Protein AF-A0A7S4V2F1-F1 (afdb_monomer)

Secondary structure (DSSP, 8-state):
-----------EEEEEE-TTSSSEEEEEEEE-----TT-PPPPTTS-HHHHHHHHTT-TTTT-PPPPPEE-TTT--EESSHHHHHHHHHTT-TTS-TTB-TTT-SBS--TTS---HHHHTTTEEEEEEEEEEEES--TTHHHHHHHHHHHHHS--SS-----EEESS-GGG-SEEEEEEEEEEEEGGGTT--HHHHHHHHHTT--TTEEEEEEEEE-TT--TTTT---EEEEEEEEHHHHS--S-----S----HHHHHHHHHHHHHHHHHHHHHHHHHHHHHTT-SS-SEEEEEEEEE--TTSPPEEEEEEEE-TTS-TTHHHHHHHHHHHHHTT-HHHHHHHHHHHHHHTTTTS--

Foldseek 3Di:
DDDDDDDDDDFDWDFDADPVNPDTPDTDTDDDDDDDVQAQDDDPPDDPVLVVCVVVVHPPSSVDQAPWDAQPPPRDIDSHPVVLVVCLLVCHPVNPSQADPVPRHGVDNPPPDPPVVNVVVQFVFKKKFKKWFAQDAACVQVVLLVQLLCQLAPGPDPDPWDKAKLAHCNLDRTDPTIIIITGHGPVCPPDDFVRSQVSSQVRGDPGMHGPTMGTDDPPDHNNVPRFKDKDKDKAQLVLLLADPPPPPVPDPDDPVVVQVNSQVSNVVLQVVLLVLQCVLLVVLVHNHGQWDDWHWDWDDDVPDRIIIIIMTIGGSPFDSCVVVLQVVLSSCSSNVNNVSSSVSRNVRSNVVVVVVVD

Organism: NCBI:txid311494

Nearest PDB structures (foldseek):
  4nz7-assembly1_A  TM=6.669E-01  e=3.013E-07  Homo sapiens
  4nz6-assembly2_B  TM=6.679E-01  e=6.279E-07  Homo sapiens
  4nz6-assembly1_A  TM=6.469E-01  e=5.934E-07  Homo sapiens
  4iqm-assembly1_A  TM=6.571E-01  e=1.169E-06  Homo sapiens
  1vs3-assembly1_B  TM=5.885E-01  e=1.943E-06  Thermus thermophilus HB8

pLDDT: mean 73.08, std 17.84, range [25.62, 98.25]

Sequence (358 aa):
RQAEKEVRFVQVAILHFAPDRRHISYLEEYLQSTSGGRYCWPSIDLPEDRLRAMFRMEPGAYDLPGAACRCDFCDAEFKSRNDLFRHLRAGGQDGRCGLDPSTGDLFLANRDFDPPSARRRQYRRHVALSVSYANCDGSGPAAALLGAVEAAFPSREPSRALATWAAPPGAAHRALLNVVGVRLPKAAEGCGEEEVAERINMHCDDSVRVLWCTSVNLDFNAISRCELQRYEALLPSRLVAGGPELHCEGGNLDDFELRRLRVRRVRRALAGFREFAGAVAREAGREYPPFRHARGTALTGPGAPAWCAVSLAIRPHLPVEAPRRLLAALLAWAVGAEAQARARLWPLVRSSVAGEEE

Mean predicted aligned error: 16.04 Å

Structure (mmCIF, N/CA/C/O backbone):
data_AF-A0A7S4V2F1-F1
#
_entry.id   AF-A0A7S4V2F1-F1
#
loop_
_atom_site.group_PDB
_atom_site.id
_atom_site.type_symbol
_atom_site.label_atom_id
_atom_site.label_alt_id
_atom_site.label_comp_id
_atom_site.label_asym_id
_atom_site.label_entity_id
_atom_site.label_seq_id
_atom_site.pdbx_PDB_ins_code
_atom_site.Cartn_x
_atom_site.Cartn_y
_atom_site.Cartn_z
_atom_site.occupancy
_atom_site.B_iso_or_equiv
_atom_site.auth_seq_id
_atom_site.auth_comp_id
_atom_site.auth_asym_id
_atom_site.auth_atom_id
_atom_site.pdbx_PDB_model_num
ATOM 1 N N . ARG A 1 1 ? 2.215 -0.250 -61.516 1.00 42.09 1 ARG A N 1
ATOM 2 C CA . ARG A 1 1 ? 1.693 0.975 -60.863 1.00 42.09 1 ARG A CA 1
ATOM 3 C C . ARG A 1 1 ? 1.686 0.705 -59.369 1.00 42.09 1 ARG A C 1
ATOM 5 O O . ARG A 1 1 ? 1.314 -0.402 -59.005 1.00 42.09 1 ARG A O 1
ATOM 12 N N . GLN A 1 2 ? 2.185 1.651 -58.576 1.00 48.12 2 GLN A N 1
ATOM 13 C CA . GLN A 1 2 ? 2.214 1.617 -57.111 1.00 48.12 2 GLN A CA 1
ATOM 14 C C . GLN A 1 2 ? 0.902 1.093 -56.522 1.00 48.12 2 GLN A C 1
ATOM 16 O O . GLN A 1 2 ? -0.165 1.542 -56.933 1.00 48.12 2 GLN A O 1
ATOM 21 N N . ALA A 1 3 ? 0.999 0.190 -55.550 1.00 25.62 3 ALA A N 1
ATOM 22 C CA . ALA A 1 3 ? -0.036 0.040 -54.542 1.00 25.62 3 ALA A CA 1
ATOM 23 C C . ALA A 1 3 ? 0.643 0.148 -53.174 1.00 25.62 3 ALA A C 1
ATOM 25 O O . ALA A 1 3 ? 1.402 -0.725 -52.757 1.00 25.62 3 ALA A O 1
ATOM 26 N N . GLU A 1 4 ? 0.416 1.313 -52.580 1.00 30.33 4 GLU A N 1
ATOM 27 C CA . GLU A 1 4 ? 0.661 1.735 -51.206 1.00 30.33 4 GLU A CA 1
ATOM 28 C C . GLU A 1 4 ? 0.579 0.575 -50.198 1.00 30.33 4 GLU A C 1
ATOM 30 O O . GLU A 1 4 ? -0.389 -0.186 -50.177 1.00 30.33 4 GLU A O 1
ATOM 35 N N . LYS A 1 5 ? 1.588 0.438 -49.329 1.00 25.72 5 LYS A N 1
ATOM 36 C CA 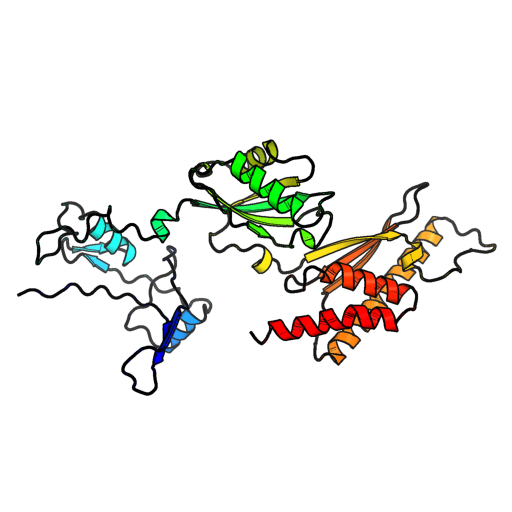. LYS A 1 5 ? 1.559 -0.560 -48.253 1.00 25.72 5 LYS A CA 1
ATOM 37 C C . LYS A 1 5 ? 0.811 0.014 -47.051 1.00 25.72 5 LYS A C 1
ATOM 39 O O . LYS A 1 5 ? 1.335 0.813 -46.279 1.00 25.72 5 LYS A O 1
ATOM 44 N N . GLU A 1 6 ? -0.436 -0.413 -46.915 1.00 30.16 6 GLU A N 1
ATOM 45 C CA . GLU A 1 6 ? -1.351 -0.046 -45.840 1.00 30.16 6 GLU A CA 1
ATOM 46 C C . GLU A 1 6 ? -0.921 -0.700 -44.507 1.00 30.16 6 GLU A C 1
ATOM 48 O O . GLU A 1 6 ? -0.981 -1.920 -44.328 1.00 30.16 6 GLU A O 1
ATOM 53 N N . VAL A 1 7 ? -0.469 0.111 -43.546 1.00 29.58 7 VAL A N 1
ATOM 54 C CA . VAL A 1 7 ? -0.210 -0.323 -42.165 1.00 29.58 7 VAL A CA 1
ATOM 55 C C . VAL A 1 7 ? -1.492 -0.140 -41.358 1.00 29.58 7 VAL A C 1
ATOM 57 O O . VAL A 1 7 ? -1.914 0.986 -41.108 1.00 29.58 7 VAL A O 1
ATOM 60 N N . ARG A 1 8 ? -2.115 -1.240 -40.921 1.00 35.19 8 ARG A N 1
ATOM 61 C CA . ARG A 1 8 ? -3.333 -1.184 -40.098 1.00 35.19 8 ARG A CA 1
ATOM 62 C C . ARG A 1 8 ? -2.991 -1.225 -38.613 1.00 35.19 8 ARG A C 1
ATOM 64 O O . ARG A 1 8 ? -2.674 -2.275 -38.056 1.00 35.19 8 ARG A O 1
ATOM 71 N N . PHE A 1 9 ? -3.059 -0.053 -37.995 1.00 35.72 9 PHE A N 1
ATOM 72 C CA . PHE A 1 9 ? -3.135 0.122 -36.552 1.00 35.72 9 PHE A CA 1
ATOM 73 C C . PHE A 1 9 ? -4.578 -0.133 -36.120 1.00 35.72 9 PHE A C 1
ATOM 75 O O . PHE A 1 9 ? -5.499 0.387 -36.744 1.00 35.72 9 PHE A O 1
ATOM 82 N N . VAL A 1 10 ? -4.791 -0.904 -35.056 1.00 39.12 10 VAL A N 1
ATOM 83 C CA . VAL A 1 10 ? -6.091 -0.907 -34.377 1.00 39.12 10 VAL A CA 1
ATOM 84 C C . VAL A 1 10 ? -5.882 -0.261 -33.026 1.00 39.12 10 VAL A C 1
ATOM 86 O O . VAL A 1 10 ? -5.431 -0.877 -32.063 1.00 39.12 10 VAL A O 1
ATOM 89 N N . GLN A 1 11 ? -6.155 1.033 -33.025 1.00 43.97 11 GLN A N 1
ATOM 90 C CA . GLN A 1 11 ? -6.337 1.835 -31.839 1.00 43.97 11 GLN A CA 1
ATOM 91 C C . GLN A 1 11 ? -7.819 1.732 -31.493 1.00 43.97 11 GLN A C 1
ATOM 93 O O . GLN A 1 11 ? -8.670 2.111 -32.296 1.00 43.97 11 GLN A O 1
ATOM 98 N N . VAL A 1 12 ? -8.138 1.151 -30.339 1.00 44.31 12 VAL A N 1
ATOM 99 C CA . VAL A 1 12 ? -9.523 1.152 -29.868 1.00 44.31 12 VAL A CA 1
ATOM 100 C C . VAL A 1 12 ? -9.736 2.465 -29.141 1.00 44.31 12 VAL A C 1
ATOM 102 O O . VAL A 1 12 ? -9.199 2.684 -28.053 1.00 44.31 12 VAL A O 1
ATOM 105 N N . ALA A 1 13 ? -10.482 3.346 -29.792 1.00 44.66 13 ALA A N 1
ATOM 106 C CA . ALA A 1 13 ? -10.902 4.614 -29.238 1.00 44.66 13 ALA A CA 1
ATOM 107 C C . ALA A 1 13 ? -12.410 4.773 -29.417 1.00 44.66 13 ALA A C 1
ATOM 109 O O . ALA A 1 13 ? -12.962 4.363 -30.442 1.00 44.66 13 ALA A O 1
ATOM 110 N N . ILE A 1 14 ? -13.074 5.373 -28.431 1.00 45.69 14 ILE A N 1
ATOM 111 C CA . ILE A 1 14 ? -14.447 5.841 -28.617 1.00 45.69 14 ILE A CA 1
ATOM 112 C C . ILE A 1 14 ? -14.355 7.216 -29.275 1.00 45.69 14 ILE A C 1
ATOM 114 O O . ILE A 1 14 ? -13.729 8.137 -28.751 1.00 45.69 14 ILE A O 1
ATOM 118 N N . LEU A 1 15 ? -14.951 7.329 -30.461 1.00 44.03 15 LEU A N 1
ATOM 119 C CA . LEU A 1 15 ? -14.991 8.563 -31.235 1.00 44.03 15 LEU A CA 1
ATOM 120 C C . LEU A 1 15 ? -16.353 9.223 -31.049 1.00 44.03 15 LEU A C 1
ATOM 122 O O . LEU A 1 15 ? -17.369 8.693 -31.503 1.00 44.03 15 LEU A O 1
ATOM 126 N N . HIS A 1 16 ? -16.370 10.400 -30.426 1.00 41.12 16 HIS A N 1
ATOM 127 C CA . HIS A 1 16 ? -17.553 11.254 -30.434 1.00 41.12 16 HIS A CA 1
ATOM 128 C C . HIS A 1 16 ? -17.443 12.227 -31.604 1.00 41.12 16 HIS A C 1
ATOM 130 O O . HIS A 1 16 ? -16.543 13.070 -31.666 1.00 41.12 16 HIS A O 1
ATOM 136 N N . PHE A 1 17 ? -18.368 12.094 -32.546 1.00 55.22 17 PHE A N 1
ATOM 137 C CA . PHE A 1 17 ? -18.486 13.005 -33.674 1.00 55.22 17 PHE A CA 1
ATOM 138 C C . PHE A 1 17 ? -19.350 14.203 -33.283 1.00 55.22 17 PHE A C 1
ATOM 140 O O . PHE A 1 17 ? -20.377 14.041 -32.620 1.00 55.22 17 PHE A O 1
ATOM 147 N N . ALA A 1 18 ? -18.960 15.397 -33.732 1.00 53.59 18 ALA A N 1
ATOM 148 C CA . ALA A 1 18 ? -19.804 16.579 -33.623 1.00 53.59 18 ALA A CA 1
ATOM 149 C C . ALA A 1 18 ? -21.146 16.359 -34.360 1.00 53.59 18 ALA A C 1
ATOM 151 O O . ALA A 1 18 ? -21.236 15.480 -35.225 1.00 53.59 18 ALA A O 1
ATOM 152 N N . PRO A 1 19 ? -22.206 17.139 -34.071 1.00 65.88 19 PRO A N 1
ATOM 153 C CA . PRO A 1 19 ? -23.526 16.936 -34.680 1.00 65.88 19 PRO A CA 1
ATOM 154 C C . PRO A 1 19 ? -23.524 16.981 -36.214 1.00 65.88 19 PRO A C 1
ATOM 156 O O . PRO A 1 19 ? -24.341 16.324 -36.856 1.00 65.88 19 PRO A O 1
ATOM 159 N N . ASP A 1 20 ? -22.579 17.719 -36.804 1.00 74.19 20 ASP A N 1
ATOM 160 C CA . ASP A 1 20 ? -22.387 17.806 -38.253 1.00 74.19 20 ASP A CA 1
ATOM 161 C C . ASP A 1 20 ? -21.680 16.576 -38.864 1.00 74.19 20 ASP A C 1
ATOM 163 O O . ASP A 1 20 ? -21.613 16.451 -40.086 1.00 74.19 20 ASP A O 1
ATOM 167 N N . ARG A 1 21 ? -21.174 15.664 -38.020 1.00 61.31 21 ARG A N 1
ATOM 168 C CA . ARG A 1 21 ? -20.422 14.435 -38.330 1.00 61.31 21 ARG A CA 1
ATOM 169 C C . ARG A 1 21 ? -19.153 14.633 -39.153 1.00 61.31 21 ARG A C 1
ATOM 171 O O . ARG A 1 21 ? -18.601 13.661 -39.665 1.00 61.31 21 ARG A O 1
ATOM 178 N N . ARG A 1 22 ? -18.683 15.871 -39.300 1.00 57.72 22 ARG A N 1
ATOM 179 C CA . ARG A 1 22 ? -17.526 16.191 -40.149 1.00 57.72 22 ARG A CA 1
ATOM 180 C C . ARG A 1 22 ? -16.231 16.301 -39.370 1.00 57.72 22 ARG A C 1
ATOM 182 O O . ARG A 1 22 ? -15.165 16.225 -39.971 1.00 57.72 22 ARG A O 1
ATOM 189 N N . HIS A 1 23 ? -16.314 16.450 -38.054 1.00 49.97 23 HIS A N 1
ATOM 190 C CA . HIS A 1 23 ? -15.145 16.513 -37.194 1.00 49.97 23 HIS A CA 1
ATOM 191 C C . HIS A 1 23 ? -15.362 15.744 -35.887 1.00 49.97 23 HIS A C 1
ATOM 193 O O . HIS A 1 23 ? -16.474 15.636 -35.365 1.00 49.97 23 HIS A O 1
ATOM 199 N N . ILE A 1 24 ? -14.271 15.166 -35.389 1.00 55.59 24 ILE A N 1
ATOM 200 C CA . ILE A 1 24 ? -14.225 14.430 -34.126 1.00 55.59 24 ILE A CA 1
ATOM 201 C C . ILE A 1 24 ? -14.081 15.473 -33.018 1.00 55.59 24 ILE A C 1
ATOM 203 O O . ILE A 1 24 ? -13.101 16.216 -33.001 1.00 55.59 24 ILE A O 1
ATOM 207 N N . SER A 1 25 ? -15.065 15.564 -32.124 1.00 50.94 25 SER A N 1
ATOM 208 C CA . SER A 1 25 ? -15.046 16.533 -31.022 1.00 50.94 25 SER A CA 1
ATOM 209 C C . SER A 1 25 ? -14.334 15.996 -29.782 1.00 50.94 25 SER A C 1
ATOM 211 O O . SER A 1 25 ? -13.915 16.784 -28.939 1.00 50.94 25 SER A O 1
ATOM 213 N N . TYR A 1 26 ? -14.212 14.669 -29.653 1.00 35.06 26 TYR A N 1
ATOM 214 C CA . TYR A 1 26 ? -13.558 14.020 -28.519 1.00 35.06 26 TYR A CA 1
ATOM 215 C C . TYR A 1 26 ? -13.036 12.616 -28.883 1.00 35.06 26 TYR A C 1
ATOM 217 O O . TYR A 1 26 ? -13.710 11.867 -29.598 1.00 35.06 26 TYR A O 1
ATOM 225 N N . LEU A 1 27 ? -11.832 12.291 -28.393 1.00 40.94 27 LEU A N 1
ATOM 226 C CA . LEU A 1 27 ? -11.110 11.028 -28.584 1.00 40.94 27 LEU A CA 1
ATOM 227 C C . LEU A 1 27 ? -10.665 10.507 -27.211 1.00 40.94 27 LEU A C 1
ATOM 229 O O . LEU A 1 27 ? -9.853 11.156 -26.553 1.00 40.94 27 LEU A O 1
ATOM 233 N N . GLU A 1 28 ? -11.151 9.332 -26.814 1.00 36.56 28 GLU A N 1
ATOM 234 C CA . GLU A 1 28 ? -10.693 8.638 -25.604 1.00 36.56 28 GLU A CA 1
ATOM 235 C C . GLU A 1 28 ? -10.054 7.295 -25.976 1.00 36.56 28 GLU A C 1
ATOM 237 O O . GLU A 1 28 ? -10.679 6.450 -26.624 1.00 36.56 28 GLU A O 1
ATOM 242 N N . GLU A 1 29 ? -8.776 7.125 -25.626 1.00 44.38 29 GLU A N 1
ATOM 243 C CA . GLU A 1 29 ? -7.935 5.990 -26.021 1.00 44.38 29 GLU A CA 1
ATOM 244 C C . GLU A 1 29 ? -7.900 4.931 -24.909 1.00 44.38 29 GLU A C 1
ATOM 246 O O . GLU A 1 29 ? -7.332 5.169 -23.845 1.00 44.38 29 GLU A O 1
ATOM 251 N N . TYR A 1 30 ? -8.466 3.742 -25.149 1.00 40.50 30 TYR A N 1
ATOM 252 C CA . TYR A 1 30 ? -8.629 2.740 -24.084 1.00 40.50 30 TYR A CA 1
ATOM 253 C C . TYR A 1 30 ? -7.518 1.692 -24.022 1.00 40.50 30 TYR A C 1
ATOM 255 O O . TYR A 1 30 ? -7.235 1.165 -22.947 1.00 40.50 30 TYR A O 1
ATOM 263 N N . LEU A 1 31 ? -6.865 1.361 -25.141 1.00 40.47 31 LEU A N 1
ATOM 264 C CA . LEU A 1 31 ? -5.833 0.324 -25.133 1.00 40.47 31 LEU A CA 1
ATOM 265 C C . LEU A 1 31 ? -4.757 0.526 -26.195 1.00 40.47 31 LEU A C 1
ATOM 267 O O . LEU A 1 31 ? -5.002 0.465 -27.398 1.00 40.47 31 LEU A O 1
ATOM 271 N N . GLN A 1 32 ? -3.522 0.627 -25.712 1.00 43.56 32 GLN A N 1
ATOM 272 C CA . GLN A 1 32 ? -2.309 0.472 -26.499 1.00 43.56 32 GLN A CA 1
ATOM 273 C C . GLN A 1 32 ? -1.521 -0.704 -25.907 1.00 43.56 32 GLN A C 1
ATOM 275 O O . GLN A 1 32 ? -0.580 -0.523 -25.137 1.00 43.56 32 GLN A O 1
ATOM 280 N N . SER A 1 33 ? -1.937 -1.943 -26.193 1.00 38.03 33 SER A N 1
ATOM 281 C CA . SER A 1 33 ? -1.165 -3.095 -25.715 1.00 38.03 33 SER A CA 1
ATOM 282 C C . SER A 1 33 ? 0.100 -3.261 -26.552 1.00 38.03 33 SER A C 1
ATOM 284 O O . SER A 1 33 ? 0.065 -3.591 -27.739 1.00 38.03 33 SER A O 1
ATOM 286 N N . THR A 1 34 ? 1.250 -3.049 -25.917 1.00 39.03 34 THR A N 1
ATOM 287 C CA . THR A 1 34 ? 2.517 -3.587 -26.400 1.00 39.03 34 THR A CA 1
ATOM 288 C C . THR A 1 34 ? 2.484 -5.100 -26.248 1.00 39.03 34 THR A C 1
ATOM 290 O O . THR A 1 34 ? 2.476 -5.612 -25.131 1.00 39.03 34 THR A O 1
ATOM 293 N N . SER A 1 35 ? 2.508 -5.802 -27.374 1.00 39.78 35 SER A N 1
ATOM 294 C CA . SER A 1 35 ? 2.637 -7.254 -27.467 1.00 39.78 35 SER A CA 1
ATOM 295 C C . SER A 1 35 ? 3.651 -7.839 -26.467 1.00 39.78 35 SER A C 1
ATOM 297 O O . SER A 1 35 ? 4.862 -7.805 -26.702 1.00 39.78 35 SER A O 1
ATOM 299 N N . GLY A 1 36 ? 3.170 -8.416 -25.366 1.00 40.12 36 GLY A N 1
ATOM 300 C CA . GLY A 1 36 ? 3.888 -9.487 -24.675 1.00 40.12 36 GLY A CA 1
ATOM 301 C C . GLY A 1 36 ? 3.792 -10.770 -25.505 1.00 40.12 36 GLY A C 1
ATOM 302 O O . GLY A 1 36 ? 2.802 -10.971 -26.204 1.00 40.12 36 GLY A O 1
ATOM 303 N N . GLY A 1 37 ? 4.794 -11.651 -25.439 1.00 40.78 37 GLY A N 1
ATOM 304 C CA . GLY A 1 37 ? 4.901 -12.843 -26.302 1.00 40.78 37 GLY A CA 1
ATOM 305 C C . GLY A 1 37 ? 3.761 -13.872 -26.206 1.00 40.78 37 GLY A C 1
ATOM 306 O O . GLY A 1 37 ? 3.784 -14.845 -26.948 1.00 40.78 37 GLY A O 1
ATOM 307 N N . ARG A 1 38 ? 2.780 -13.671 -25.314 1.00 42.25 38 ARG A N 1
ATOM 308 C CA . ARG A 1 38 ? 1.571 -14.503 -25.170 1.00 42.25 38 ARG A CA 1
ATOM 309 C C . ARG A 1 38 ? 0.308 -13.881 -25.773 1.00 42.25 38 ARG A C 1
ATOM 311 O O . ARG A 1 38 ? -0.710 -14.552 -25.848 1.00 42.25 38 ARG A O 1
ATOM 318 N N . TYR A 1 39 ? 0.355 -12.617 -26.188 1.00 50.72 39 TYR A N 1
ATOM 319 C CA . TYR A 1 39 ? -0.796 -11.941 -26.778 1.00 50.72 39 TYR A CA 1
ATOM 320 C C . TYR A 1 39 ? -0.755 -12.135 -28.292 1.00 50.72 39 TYR A C 1
ATOM 322 O O . TYR A 1 39 ? -0.124 -11.365 -29.021 1.00 50.72 39 TYR A O 1
ATOM 330 N N . CYS A 1 40 ? -1.390 -13.209 -28.758 1.00 51.62 40 CYS A N 1
ATOM 331 C CA . CYS A 1 40 ? -1.671 -13.398 -30.173 1.00 51.62 40 CYS A CA 1
ATOM 332 C C . CYS A 1 40 ? -2.794 -12.432 -30.560 1.00 51.62 40 CYS A C 1
ATOM 334 O O . CYS A 1 40 ? -3.866 -12.438 -29.955 1.00 51.62 40 CYS A O 1
ATOM 336 N N . TRP A 1 41 ? -2.529 -11.559 -31.532 1.00 53.78 41 TRP A N 1
ATOM 337 C CA . TRP A 1 41 ? -3.552 -10.658 -32.051 1.00 53.78 41 TRP A CA 1
ATOM 338 C C . TRP A 1 41 ? -4.703 -11.472 -32.656 1.00 53.78 41 TRP A C 1
ATOM 340 O O . TRP A 1 41 ? -4.430 -12.460 -33.346 1.00 53.78 41 TRP A O 1
ATOM 350 N N . PRO A 1 42 ? -5.965 -11.075 -32.423 1.00 55.19 42 PRO A N 1
ATOM 351 C CA . PRO A 1 42 ? -7.100 -11.740 -33.042 1.00 55.19 42 PRO A CA 1
ATOM 352 C C . PRO A 1 42 ? -7.019 -11.610 -34.564 1.00 55.19 42 PRO A C 1
ATOM 354 O O . PRO A 1 42 ? -6.598 -10.572 -35.082 1.00 55.19 42 PRO A O 1
ATOM 357 N N . SER A 1 43 ? -7.421 -12.659 -35.285 1.00 54.53 43 SER A N 1
ATOM 358 C CA . SER A 1 43 ? -7.635 -12.543 -36.731 1.00 54.53 43 SER A CA 1
ATOM 359 C C . SER A 1 43 ? -8.717 -11.496 -37.010 1.00 54.53 43 SER A C 1
ATOM 361 O O . SER A 1 43 ? -9.614 -11.300 -36.192 1.00 54.53 43 SER A O 1
ATOM 363 N N . ILE A 1 44 ? -8.665 -10.854 -38.178 1.00 50.75 44 ILE A N 1
ATOM 364 C CA . ILE A 1 44 ? -9.760 -9.989 -38.643 1.00 50.75 44 ILE A CA 1
ATOM 365 C C . ILE A 1 44 ? -11.068 -10.775 -38.817 1.00 50.75 44 ILE A C 1
ATOM 367 O O . ILE A 1 44 ? -12.147 -10.216 -38.667 1.00 50.75 44 ILE A O 1
ATOM 371 N N . ASP A 1 45 ? -10.954 -12.084 -39.041 1.00 56.59 45 ASP A N 1
ATOM 372 C CA . ASP A 1 45 ? -12.080 -13.008 -39.177 1.00 56.59 45 ASP A CA 1
ATOM 373 C C . ASP A 1 45 ? -12.545 -13.576 -37.828 1.00 56.59 45 ASP A C 1
ATOM 375 O O . ASP A 1 45 ? -13.322 -14.532 -37.782 1.00 56.59 45 ASP A O 1
ATOM 379 N N . LEU A 1 46 ? -12.029 -13.053 -36.708 1.00 64.38 46 LEU A N 1
ATOM 380 C CA . LEU A 1 46 ? -12.428 -13.532 -35.394 1.00 64.38 46 LEU A CA 1
ATOM 381 C C . LEU A 1 46 ? -13.885 -13.109 -35.114 1.00 64.38 46 LEU A C 1
ATOM 383 O O . LEU A 1 46 ? -14.196 -11.922 -35.227 1.00 64.38 46 LEU A O 1
ATOM 387 N N . PRO A 1 47 ? -14.775 -14.039 -34.714 1.00 74.31 47 PRO A N 1
ATOM 388 C CA . PRO A 1 47 ? -16.159 -13.707 -34.386 1.00 74.31 47 PRO A CA 1
ATOM 389 C C . PRO A 1 47 ? -16.267 -12.598 -33.328 1.00 74.31 47 PRO A C 1
ATOM 391 O O . PRO A 1 47 ? -15.474 -12.559 -32.381 1.00 74.31 47 PRO A O 1
ATOM 394 N N . GLU A 1 48 ? -17.273 -11.727 -33.454 1.00 63.53 48 GLU A N 1
ATOM 395 C CA . GLU A 1 48 ? -17.471 -10.563 -32.574 1.00 63.53 48 GLU A CA 1
ATOM 396 C C . GLU A 1 48 ? -17.530 -10.952 -31.088 1.00 63.53 48 GLU A C 1
ATOM 398 O O . GLU A 1 48 ? -16.918 -10.304 -30.241 1.00 63.53 48 GLU A O 1
ATOM 403 N N . ASP A 1 49 ? -18.193 -12.060 -30.767 1.00 69.81 49 ASP A N 1
ATOM 404 C CA . ASP A 1 49 ? -18.332 -12.587 -29.406 1.00 69.81 49 ASP A CA 1
ATOM 405 C C . ASP A 1 49 ? -16.966 -12.902 -28.779 1.00 69.81 49 ASP A C 1
ATOM 407 O O . ASP A 1 49 ? -16.728 -12.668 -27.593 1.00 69.81 49 ASP A O 1
ATOM 411 N N . ARG A 1 50 ? -16.029 -13.395 -29.598 1.00 67.25 50 ARG A N 1
ATOM 412 C CA . ARG A 1 50 ? -14.661 -13.715 -29.177 1.00 67.25 50 ARG A CA 1
ATOM 413 C C . ARG A 1 50 ? -13.805 -12.462 -29.048 1.00 67.25 50 ARG A C 1
ATOM 415 O O . ARG A 1 50 ? -13.039 -12.366 -28.094 1.00 67.25 50 ARG A O 1
ATOM 422 N N . LEU A 1 51 ? -13.976 -11.482 -29.935 1.00 61.50 51 LEU A N 1
ATOM 423 C CA . LEU A 1 51 ? -13.367 -10.157 -29.779 1.00 61.50 51 LEU A CA 1
ATOM 424 C C . LEU A 1 51 ? -13.830 -9.491 -28.475 1.00 61.50 51 LEU A C 1
ATOM 426 O O . LEU A 1 51 ? -13.006 -8.973 -27.726 1.00 61.50 51 LEU A O 1
ATOM 430 N N . ARG A 1 52 ? -15.127 -9.574 -28.149 1.00 57.88 52 ARG A N 1
ATOM 431 C CA . ARG A 1 52 ? -15.693 -9.081 -26.882 1.00 57.88 52 ARG A CA 1
ATOM 432 C C . ARG A 1 52 ? -15.096 -9.793 -25.668 1.00 57.88 52 ARG A C 1
ATOM 434 O O . ARG A 1 52 ? -14.741 -9.118 -24.704 1.00 57.88 52 ARG A O 1
ATOM 441 N N . ALA A 1 53 ? -14.927 -11.114 -25.725 1.00 65.06 53 ALA A N 1
ATOM 442 C CA . ALA A 1 53 ? -14.260 -11.881 -24.671 1.00 65.06 53 ALA A CA 1
ATOM 443 C C . ALA A 1 53 ? -12.792 -11.448 -24.471 1.00 65.06 53 ALA A C 1
ATOM 445 O O . ALA A 1 53 ? -12.336 -11.304 -23.337 1.00 65.06 53 ALA A O 1
ATOM 446 N N . MET A 1 54 ? -12.066 -11.159 -25.561 1.00 63.16 54 MET A N 1
ATOM 447 C CA . MET A 1 54 ? -10.705 -10.607 -25.499 1.00 63.16 54 MET A CA 1
ATOM 448 C C . MET A 1 54 ? -10.693 -9.193 -24.907 1.00 63.16 54 MET A C 1
ATOM 450 O O . MET A 1 54 ? -9.869 -8.908 -24.047 1.00 63.16 54 MET A O 1
ATOM 454 N N . PHE A 1 55 ? -11.628 -8.315 -25.281 1.00 56.44 55 PHE A N 1
ATOM 455 C CA . PHE A 1 55 ? -11.731 -6.975 -24.686 1.00 56.44 55 PHE A CA 1
ATOM 456 C C . PHE A 1 55 ? -12.040 -7.002 -23.186 1.00 56.44 55 PHE A C 1
ATOM 458 O O . PHE A 1 55 ? -11.603 -6.121 -22.451 1.00 56.44 55 PHE A O 1
ATOM 465 N N . ARG A 1 56 ? -12.755 -8.028 -22.723 1.00 58.19 56 ARG A N 1
ATOM 466 C CA . ARG A 1 56 ? -13.083 -8.248 -21.308 1.00 58.19 56 ARG A CA 1
ATOM 467 C C . ARG A 1 56 ? -12.011 -9.018 -20.537 1.00 58.19 56 ARG A C 1
ATOM 469 O O . ARG A 1 56 ? -12.204 -9.279 -19.353 1.00 58.19 56 ARG A O 1
ATOM 476 N N . MET A 1 57 ? -10.893 -9.369 -21.180 1.00 56.34 57 MET A N 1
ATOM 477 C CA . MET A 1 57 ? -9.812 -10.164 -20.588 1.00 56.34 57 MET A CA 1
ATOM 478 C C . MET A 1 57 ? -10.310 -11.501 -20.006 1.00 56.34 57 MET A C 1
ATOM 480 O O . MET A 1 57 ? -9.813 -11.967 -18.979 1.00 56.34 57 MET A O 1
ATOM 484 N N . GLU A 1 58 ? -11.309 -12.119 -20.642 1.00 64.56 58 GLU A N 1
ATOM 485 C CA . GLU A 1 58 ? -11.901 -13.365 -20.154 1.00 64.56 58 GLU A CA 1
ATOM 486 C C . GLU A 1 58 ? -10.879 -14.527 -20.219 1.00 64.56 58 GLU A C 1
ATOM 488 O O . GLU A 1 58 ? -10.081 -14.609 -21.164 1.00 64.56 58 GLU A O 1
ATOM 493 N N . PRO A 1 59 ? -10.865 -15.448 -19.234 1.00 60.59 59 PRO A N 1
ATOM 494 C CA . PRO A 1 59 ? -9.947 -16.588 -19.232 1.00 60.59 59 PRO A CA 1
ATOM 495 C C . PRO A 1 59 ? -10.051 -17.423 -20.518 1.00 60.59 59 PRO A C 1
ATOM 497 O O . PRO A 1 59 ? -11.140 -17.816 -20.928 1.00 60.59 59 PRO A O 1
ATOM 500 N N . GLY A 1 60 ? -8.913 -17.700 -21.160 1.00 63.50 60 GLY A N 1
ATOM 501 C CA . GLY A 1 60 ? -8.840 -18.478 -22.405 1.00 63.50 60 GLY A CA 1
ATOM 502 C C . GLY A 1 60 ? -9.180 -17.706 -23.687 1.00 63.50 60 GLY A C 1
ATOM 503 O O . GLY A 1 60 ? -9.137 -18.274 -24.779 1.00 63.50 60 GLY A O 1
ATOM 504 N N . ALA A 1 61 ? -9.471 -16.402 -23.601 1.00 63.97 61 ALA A N 1
ATOM 505 C CA . ALA A 1 61 ? -9.725 -15.565 -24.778 1.00 63.97 61 ALA A CA 1
ATOM 506 C C . ALA A 1 61 ? -8.483 -15.378 -25.678 1.00 63.97 61 ALA A C 1
ATOM 508 O O . ALA A 1 61 ? -8.619 -15.047 -26.853 1.00 63.97 61 ALA A O 1
ATOM 509 N N . TYR A 1 62 ? -7.281 -15.629 -25.148 1.00 61.75 62 TYR A N 1
ATOM 510 C CA . TYR A 1 62 ? -6.000 -15.471 -25.850 1.00 61.75 62 TYR A CA 1
ATOM 511 C C . TYR A 1 62 ? -5.323 -16.797 -26.232 1.00 61.75 62 TYR A C 1
ATOM 513 O O . TYR A 1 62 ? -4.221 -16.771 -26.779 1.00 61.75 62 TYR A O 1
ATOM 521 N N . ASP A 1 63 ? -5.970 -17.945 -26.004 1.00 64.81 63 ASP A N 1
ATOM 522 C CA . ASP A 1 63 ? -5.416 -19.286 -26.271 1.00 64.81 63 ASP A CA 1
ATOM 523 C C . ASP A 1 63 ? -5.490 -19.676 -27.763 1.00 64.81 63 ASP A C 1
ATOM 525 O O . ASP A 1 63 ? -5.707 -20.834 -28.124 1.00 64.81 63 ASP A O 1
ATOM 529 N N . LEU A 1 64 ? -5.331 -18.702 -28.662 1.00 58.97 64 LEU A N 1
ATOM 530 C CA . LEU A 1 64 ? -5.279 -18.946 -30.099 1.00 58.97 64 LEU A CA 1
ATOM 531 C C . LEU A 1 64 ? -3.824 -19.202 -30.518 1.00 58.97 64 LEU A C 1
ATOM 533 O O . LEU A 1 64 ? -2.953 -18.379 -30.212 1.00 58.97 64 LEU A O 1
ATOM 537 N N . PRO A 1 65 ? -3.530 -20.297 -31.245 1.00 55.72 65 PRO A N 1
ATOM 538 C CA . PRO A 1 65 ? -2.236 -20.441 -31.893 1.00 55.72 65 PRO A CA 1
ATOM 539 C C . PRO A 1 65 ? -2.069 -19.273 -32.868 1.00 55.72 65 PRO A C 1
ATOM 541 O O . PRO A 1 65 ? -2.930 -19.038 -33.716 1.00 55.72 65 PRO A O 1
ATOM 544 N N . GLY A 1 66 ? -0.984 -18.505 -32.721 1.00 55.41 66 GLY A N 1
ATOM 545 C CA . GLY A 1 66 ? -0.662 -17.442 -33.668 1.00 55.41 66 GLY A CA 1
ATOM 546 C C . GLY A 1 66 ? -0.654 -18.023 -35.080 1.00 55.41 66 GLY A C 1
ATOM 547 O O . GLY A 1 66 ? 0.031 -19.014 -35.328 1.00 55.41 66 GLY A O 1
ATOM 548 N N . ALA A 1 67 ? -1.453 -17.455 -35.985 1.00 57.72 67 ALA A N 1
ATOM 549 C CA . ALA A 1 67 ? -1.494 -17.932 -37.360 1.00 57.72 67 ALA A CA 1
ATOM 550 C C . ALA A 1 67 ? -0.081 -17.842 -37.956 1.00 57.72 67 ALA A C 1
ATOM 552 O O . ALA A 1 67 ? 0.569 -16.794 -37.862 1.00 57.72 67 ALA A O 1
ATOM 553 N N . ALA A 1 68 ? 0.409 -18.946 -38.525 1.00 62.00 68 ALA A N 1
ATOM 554 C CA . ALA A 1 68 ? 1.689 -18.954 -39.215 1.00 62.00 68 ALA A CA 1
ATOM 555 C C . ALA A 1 68 ? 1.648 -17.914 -40.343 1.00 62.00 68 ALA A C 1
ATOM 557 O O . ALA A 1 68 ? 0.691 -17.854 -41.114 1.00 62.00 68 ALA A O 1
ATOM 558 N N . CYS A 1 69 ? 2.660 -17.054 -40.396 1.00 71.56 69 CYS A N 1
ATOM 559 C CA . CYS A 1 69 ? 2.758 -15.974 -41.372 1.00 71.56 69 CYS A CA 1
ATOM 560 C C . CYS A 1 69 ? 3.931 -16.262 -42.309 1.00 71.56 69 CYS A C 1
ATOM 562 O O . CYS A 1 69 ? 4.983 -16.689 -41.838 1.00 71.56 69 CYS A O 1
ATOM 564 N N . ARG A 1 70 ? 3.795 -15.983 -43.605 1.00 80.88 70 ARG A N 1
ATOM 565 C CA . ARG A 1 70 ? 4.901 -16.068 -44.569 1.00 80.88 70 ARG A CA 1
ATOM 566 C C . ARG A 1 70 ? 5.409 -14.683 -44.946 1.00 80.88 70 ARG A C 1
ATOM 568 O O . ARG A 1 70 ? 4.656 -13.714 -44.917 1.00 80.88 70 ARG A O 1
ATOM 575 N N . CYS A 1 71 ? 6.699 -14.578 -45.245 1.00 78.38 71 CYS A N 1
ATOM 576 C CA . CYS A 1 71 ? 7.270 -13.376 -45.841 1.00 78.38 71 CYS A CA 1
ATOM 577 C C . CYS A 1 71 ? 7.086 -13.418 -47.355 1.00 78.38 71 CYS A C 1
ATOM 579 O O . CYS A 1 71 ? 7.691 -14.256 -48.009 1.00 78.38 71 CYS A O 1
ATOM 581 N N . ASP A 1 72 ? 6.356 -12.467 -47.928 1.00 75.69 72 ASP A N 1
ATOM 582 C CA . ASP A 1 72 ? 6.112 -12.428 -49.380 1.00 75.69 72 ASP A CA 1
ATOM 583 C C . ASP A 1 72 ? 7.389 -12.216 -50.223 1.00 75.69 72 ASP A C 1
ATOM 585 O O . ASP A 1 72 ? 7.364 -12.382 -51.439 1.00 75.69 72 ASP A O 1
ATOM 589 N N . PHE A 1 73 ? 8.514 -11.838 -49.598 1.00 75.88 73 PHE A N 1
ATOM 590 C CA . PHE A 1 73 ? 9.779 -11.567 -50.294 1.00 75.88 73 PHE A CA 1
ATOM 591 C C . PHE A 1 73 ? 10.738 -12.759 -50.348 1.00 75.88 73 PHE A C 1
ATOM 593 O O . PHE A 1 73 ? 11.454 -12.915 -51.333 1.00 75.88 73 PHE A O 1
ATOM 600 N N . CYS A 1 74 ? 10.802 -13.568 -49.288 1.00 82.75 74 CYS A N 1
ATOM 601 C CA . CYS A 1 74 ? 11.715 -14.717 -49.207 1.00 82.75 74 CYS A CA 1
ATOM 602 C C . CYS A 1 74 ? 11.004 -16.043 -48.915 1.00 82.75 74 CYS A C 1
ATOM 604 O O . CYS A 1 74 ? 11.669 -17.057 -48.726 1.00 82.75 74 CYS A O 1
ATOM 606 N N . ASP A 1 75 ? 9.673 -16.020 -48.832 1.00 85.12 75 ASP A N 1
ATOM 607 C CA . ASP A 1 75 ? 8.781 -17.147 -48.534 1.00 85.12 75 ASP A CA 1
ATOM 608 C C . ASP A 1 75 ? 9.074 -17.877 -47.207 1.00 85.12 75 ASP A C 1
ATOM 610 O O . ASP A 1 75 ? 8.562 -18.963 -46.939 1.00 85.12 75 ASP A O 1
ATOM 614 N N . ALA A 1 76 ? 9.878 -17.268 -46.327 1.00 83.25 76 ALA A N 1
ATOM 615 C CA . ALA A 1 76 ? 10.155 -17.805 -45.001 1.00 83.25 76 ALA A CA 1
ATOM 616 C C . ALA A 1 76 ? 8.885 -17.824 -44.136 1.00 83.25 76 ALA A C 1
ATOM 618 O O . ALA A 1 76 ? 8.119 -16.856 -44.114 1.00 83.25 76 ALA A O 1
ATOM 619 N N . GLU A 1 77 ? 8.691 -18.908 -43.386 1.00 84.00 77 GLU A N 1
ATOM 620 C CA . GLU A 1 77 ? 7.584 -19.070 -42.442 1.00 84.00 77 GLU A CA 1
ATOM 621 C C . GLU A 1 77 ? 7.942 -18.582 -41.036 1.00 84.00 77 GLU A C 1
ATOM 623 O O . GLU A 1 77 ? 9.022 -18.841 -40.502 1.00 84.00 77 GLU A O 1
ATOM 628 N N . PHE A 1 78 ? 6.986 -17.912 -40.399 1.00 75.94 78 PHE A N 1
ATOM 629 C CA . PHE A 1 78 ? 7.107 -17.331 -39.072 1.00 75.94 78 PHE A CA 1
ATOM 630 C C . PHE A 1 78 ? 5.960 -17.799 -38.188 1.00 75.94 78 PHE A C 1
ATOM 632 O O . PHE A 1 78 ? 4.792 -17.763 -38.569 1.00 75.94 78 PHE A O 1
ATOM 639 N N . LYS A 1 79 ? 6.300 -18.177 -36.954 1.00 64.75 79 LYS A N 1
ATOM 640 C CA . LYS A 1 79 ? 5.343 -18.649 -35.939 1.00 64.75 79 LYS A CA 1
ATOM 641 C C . LYS A 1 79 ? 4.406 -17.547 -35.434 1.00 64.75 79 LYS A C 1
ATOM 643 O O . LYS A 1 79 ? 3.442 -17.832 -34.735 1.00 64.75 79 LYS A O 1
ATOM 648 N N . SER A 1 80 ? 4.715 -16.285 -35.734 1.00 61.31 80 SER A N 1
ATOM 649 C CA . SER A 1 80 ? 3.898 -15.138 -35.364 1.00 61.31 80 SER A CA 1
ATOM 650 C C . SER A 1 80 ? 4.117 -13.965 -36.318 1.00 61.31 80 SER A C 1
ATOM 652 O O . SER A 1 80 ? 5.194 -13.789 -36.896 1.00 61.31 80 SER A O 1
ATOM 654 N N . ARG A 1 81 ? 3.118 -13.083 -36.405 1.00 59.28 81 ARG A N 1
ATOM 655 C CA . ARG A 1 81 ? 3.212 -11.831 -37.169 1.00 59.28 81 ARG A CA 1
ATOM 656 C C . ARG A 1 81 ? 4.314 -10.901 -36.641 1.00 59.28 81 ARG A C 1
ATOM 658 O O . ARG A 1 81 ? 4.933 -10.177 -37.413 1.00 59.28 81 ARG A O 1
ATOM 665 N N . ASN A 1 82 ? 4.608 -10.952 -35.339 1.00 57.81 82 ASN A N 1
ATOM 666 C CA . ASN A 1 82 ? 5.702 -10.192 -34.726 1.00 57.81 82 ASN A CA 1
ATOM 667 C C . ASN A 1 82 ? 7.085 -10.674 -35.184 1.00 57.81 82 ASN A C 1
ATOM 669 O O . ASN A 1 82 ? 7.971 -9.846 -35.403 1.00 57.81 82 ASN A O 1
ATOM 673 N N . ASP A 1 83 ? 7.277 -11.986 -35.338 1.00 61.38 83 ASP A N 1
ATOM 674 C CA . ASP A 1 83 ? 8.536 -12.542 -35.845 1.00 61.38 83 ASP A CA 1
ATOM 675 C C . ASP A 1 83 ? 8.736 -12.193 -37.322 1.00 61.38 83 ASP A C 1
ATOM 677 O O . ASP A 1 83 ? 9.837 -11.794 -37.704 1.00 61.38 83 ASP A O 1
ATOM 681 N N . LEU A 1 84 ? 7.657 -12.215 -38.113 1.00 66.69 84 LEU A N 1
ATOM 682 C CA . LEU A 1 84 ? 7.666 -11.708 -39.485 1.00 66.69 84 LEU A CA 1
ATOM 683 C C . LEU A 1 84 ? 8.039 -10.216 -39.527 1.00 66.69 84 LEU A C 1
ATOM 685 O O . LEU A 1 84 ? 8.944 -9.830 -40.260 1.00 66.69 84 LEU A O 1
ATOM 689 N N . PHE A 1 85 ? 7.425 -9.360 -38.703 1.00 66.75 85 PHE A N 1
ATOM 690 C CA . PHE A 1 85 ? 7.785 -7.936 -38.661 1.00 66.75 85 PHE A CA 1
ATOM 691 C C . PHE A 1 85 ? 9.240 -7.699 -38.247 1.00 66.75 85 PHE A C 1
ATOM 693 O O . PHE A 1 85 ? 9.888 -6.804 -38.787 1.00 66.75 85 PHE A O 1
ATOM 700 N N . ARG A 1 86 ? 9.776 -8.495 -37.314 1.00 66.25 86 ARG A N 1
ATOM 701 C CA . ARG A 1 86 ? 11.193 -8.425 -36.933 1.00 66.25 86 ARG A CA 1
ATOM 702 C C . ARG A 1 86 ? 12.096 -8.794 -38.110 1.00 66.25 86 ARG A C 1
ATOM 704 O O . ARG A 1 86 ? 13.076 -8.096 -38.348 1.00 66.25 86 ARG A O 1
ATOM 711 N N . HIS A 1 87 ? 11.745 -9.844 -38.849 1.00 74.00 87 HIS A N 1
ATOM 712 C CA . HIS A 1 87 ? 12.453 -10.264 -40.054 1.00 74.00 87 HIS A CA 1
ATOM 713 C C . HIS A 1 87 ? 12.453 -9.177 -41.139 1.00 74.00 87 HIS A C 1
ATOM 715 O O . HIS A 1 87 ? 13.519 -8.824 -41.639 1.00 74.00 87 HIS A O 1
ATOM 721 N N . LEU A 1 88 ? 11.290 -8.592 -41.445 1.00 65.50 88 LEU A N 1
ATOM 722 C CA . LEU A 1 88 ? 11.162 -7.526 -42.446 1.00 65.50 88 LEU A CA 1
ATOM 723 C C . LEU A 1 88 ? 11.977 -6.282 -42.046 1.00 65.50 88 LEU A C 1
ATOM 725 O O . LEU A 1 88 ? 12.715 -5.740 -42.862 1.00 65.50 88 LEU A O 1
ATOM 729 N N . ARG A 1 89 ? 11.933 -5.873 -40.768 1.00 66.19 89 ARG A N 1
ATOM 730 C CA . ARG A 1 89 ? 12.733 -4.744 -40.245 1.00 66.19 89 ARG A CA 1
ATOM 731 C C . ARG A 1 89 ? 14.240 -4.995 -40.261 1.00 66.19 89 ARG A C 1
ATOM 733 O O . ARG A 1 89 ? 15.011 -4.046 -40.328 1.00 66.19 89 ARG A O 1
ATOM 740 N N . ALA A 1 90 ? 14.662 -6.253 -40.160 1.00 66.50 90 ALA A N 1
ATOM 741 C CA . ALA A 1 90 ? 16.067 -6.640 -40.243 1.00 66.50 90 ALA A CA 1
ATOM 742 C C . ALA A 1 90 ? 16.572 -6.755 -41.695 1.00 66.50 90 ALA A C 1
ATOM 744 O O . ALA A 1 90 ? 17.732 -7.095 -41.900 1.00 66.50 90 ALA A O 1
ATOM 745 N N . GLY A 1 91 ? 15.716 -6.509 -42.695 1.00 67.50 91 GLY A N 1
ATOM 746 C CA . GLY A 1 91 ? 16.040 -6.697 -44.111 1.00 67.50 91 GLY A CA 1
ATOM 747 C C . GLY A 1 91 ? 15.997 -8.161 -44.569 1.00 67.50 91 GLY A C 1
ATOM 748 O O . GLY A 1 91 ? 16.218 -8.446 -45.743 1.00 67.50 91 GLY A O 1
ATOM 749 N N . GLY A 1 92 ? 15.662 -9.107 -43.690 1.00 67.94 92 GLY A N 1
ATOM 750 C CA . GLY A 1 92 ? 15.799 -10.539 -43.961 1.00 67.94 92 GLY A CA 1
ATOM 751 C C . GLY A 1 92 ? 17.258 -10.972 -44.157 1.00 67.94 92 GLY A C 1
ATOM 752 O O . GLY A 1 92 ? 18.181 -10.224 -43.854 1.00 67.94 92 GLY A O 1
ATOM 753 N N . GLN A 1 93 ? 17.477 -12.198 -44.643 1.00 66.44 93 GLN A N 1
ATOM 754 C CA . GLN A 1 93 ? 18.832 -12.761 -44.789 1.00 66.44 93 GLN A CA 1
ATOM 755 C C . GLN A 1 93 ? 19.680 -12.030 -45.846 1.00 66.44 93 GLN A C 1
ATOM 757 O O . GLN A 1 93 ? 20.890 -11.918 -45.680 1.00 66.44 93 GLN A O 1
ATOM 762 N N . ASP A 1 94 ? 19.031 -11.447 -46.857 1.00 68.69 94 ASP A N 1
ATOM 763 C CA . ASP A 1 94 ? 19.705 -10.814 -47.999 1.00 68.69 94 ASP A CA 1
ATOM 764 C C . ASP A 1 94 ? 19.556 -9.282 -48.022 1.00 68.69 94 ASP A C 1
ATOM 766 O O . ASP A 1 94 ? 19.819 -8.648 -49.040 1.00 68.69 94 ASP A O 1
ATOM 770 N N . GLY A 1 95 ? 19.024 -8.669 -46.959 1.00 68.88 95 GLY A N 1
ATOM 771 C CA . GLY A 1 95 ? 18.741 -7.224 -46.903 1.00 68.88 95 GLY A CA 1
ATOM 772 C C . GLY A 1 95 ? 17.542 -6.753 -47.748 1.00 68.88 95 GLY A C 1
ATOM 773 O O . GLY A 1 95 ? 17.148 -5.593 -47.665 1.00 68.88 95 GLY A O 1
ATOM 774 N N . ARG A 1 96 ? 16.927 -7.647 -48.534 1.00 69.88 96 ARG A N 1
ATOM 775 C CA . ARG A 1 96 ? 15.860 -7.333 -49.502 1.00 69.88 96 ARG A CA 1
ATOM 776 C C . ARG A 1 96 ? 14.438 -7.390 -48.942 1.00 69.88 96 ARG A C 1
ATOM 778 O O . ARG A 1 96 ? 13.537 -6.793 -49.516 1.00 69.88 96 ARG A O 1
ATOM 785 N N . CYS A 1 97 ? 14.218 -8.079 -47.822 1.00 73.94 97 CYS A N 1
ATOM 786 C CA . CYS A 1 97 ? 12.869 -8.312 -47.285 1.00 73.94 97 CYS A CA 1
ATOM 787 C C . CYS A 1 97 ? 12.269 -7.072 -46.599 1.00 73.94 97 CYS A C 1
ATOM 789 O O . CYS A 1 97 ? 11.094 -7.065 -46.251 1.00 73.94 97 CYS A O 1
ATOM 791 N N . GLY A 1 98 ? 13.072 -6.028 -46.391 1.00 65.50 98 GLY A N 1
ATOM 792 C CA . GLY A 1 98 ? 12.651 -4.764 -45.794 1.00 65.50 98 GLY A CA 1
ATOM 793 C C . GLY A 1 98 ? 12.509 -3.620 -46.790 1.00 65.50 98 GLY A C 1
ATOM 794 O O . GLY A 1 98 ? 12.352 -2.497 -46.341 1.00 65.50 98 GLY A O 1
ATOM 795 N N . LEU A 1 99 ? 12.616 -3.855 -48.100 1.00 67.62 99 LEU A N 1
ATOM 796 C CA . LEU A 1 99 ? 12.575 -2.793 -49.110 1.00 67.62 99 LEU A CA 1
ATOM 797 C C . LEU A 1 99 ? 11.134 -2.505 -49.561 1.00 67.62 99 LEU A C 1
ATOM 799 O O . LEU A 1 99 ? 10.329 -3.426 -49.725 1.00 67.62 99 LEU A O 1
ATOM 803 N N . ASP A 1 100 ? 10.797 -1.231 -49.760 1.00 60.97 100 ASP A N 1
ATOM 804 C CA . ASP A 1 100 ? 9.573 -0.820 -50.436 1.00 60.97 100 ASP A CA 1
ATOM 805 C C . ASP A 1 100 ? 9.704 -1.156 -51.927 1.00 60.97 100 ASP A C 1
ATOM 807 O O . ASP A 1 100 ? 10.603 -0.648 -52.599 1.00 60.97 100 ASP A O 1
ATOM 811 N N . PRO A 1 101 ? 8.835 -2.019 -52.479 1.00 58.19 101 PRO A N 1
ATOM 812 C CA . PRO A 1 101 ? 8.958 -2.461 -53.865 1.00 58.19 101 PRO A CA 1
ATOM 813 C C . PRO A 1 101 ? 8.677 -1.352 -54.891 1.00 58.19 101 PRO A C 1
ATOM 815 O O . PRO A 1 101 ? 8.959 -1.536 -56.072 1.00 58.19 101 PRO A O 1
ATOM 818 N N . SER A 1 102 ? 8.109 -0.218 -54.473 1.00 54.62 102 SER A N 1
ATOM 819 C CA . SER A 1 102 ? 7.814 0.923 -55.335 1.00 54.62 102 SER A CA 1
ATOM 820 C C . SER A 1 102 ? 8.875 2.021 -55.312 1.00 54.62 102 SER A C 1
ATOM 822 O O . SER A 1 102 ? 9.031 2.698 -56.327 1.00 54.62 102 SER A O 1
ATOM 824 N N . THR A 1 103 ? 9.616 2.183 -54.212 1.00 64.50 103 THR A N 1
ATOM 825 C CA . THR A 1 103 ? 10.679 3.201 -54.109 1.00 64.50 103 THR A CA 1
ATOM 826 C C . THR A 1 103 ? 12.090 2.614 -54.054 1.00 64.50 103 THR A C 1
ATOM 828 O O . THR A 1 103 ? 13.046 3.319 -54.353 1.00 64.50 103 THR A O 1
ATOM 831 N N . GLY A 1 104 ? 12.243 1.325 -53.730 1.00 64.75 104 GLY A N 1
ATOM 832 C CA . GLY A 1 104 ? 13.543 0.671 -53.541 1.00 64.75 104 GLY A CA 1
ATOM 833 C C . GLY A 1 104 ? 14.235 1.036 -52.225 1.00 64.75 104 GLY A C 1
ATOM 834 O O . GLY A 1 104 ? 15.304 0.502 -51.932 1.00 64.75 104 GLY A O 1
ATOM 835 N N . ASP A 1 105 ? 13.624 1.906 -51.420 1.00 60.38 105 ASP A N 1
ATOM 836 C CA . ASP A 1 105 ? 14.130 2.296 -50.111 1.00 60.38 105 ASP A CA 1
ATOM 837 C C . ASP A 1 105 ? 13.821 1.217 -49.075 1.00 60.38 105 ASP A C 1
ATOM 839 O O . ASP A 1 105 ? 12.789 0.552 -49.137 1.00 60.38 105 ASP A O 1
ATOM 843 N N . LEU A 1 106 ? 14.677 1.060 -48.064 1.00 60.12 106 LEU A N 1
ATOM 844 C CA . LEU A 1 106 ? 14.283 0.327 -46.859 1.00 60.12 106 LEU A CA 1
ATOM 845 C C . LEU A 1 106 ? 13.032 0.997 -46.282 1.00 60.12 106 LEU A C 1
ATOM 847 O O . LEU A 1 106 ? 13.030 2.214 -46.104 1.00 60.12 106 LEU A O 1
ATOM 851 N N . PHE A 1 107 ? 12.002 0.201 -45.971 1.00 54.34 107 PHE A N 1
ATOM 852 C CA . PHE A 1 107 ? 10.845 0.557 -45.148 1.00 54.34 107 PHE A CA 1
ATOM 853 C C . PHE A 1 107 ? 11.375 1.050 -43.794 1.00 54.34 107 PHE A C 1
ATOM 855 O O . PHE A 1 107 ? 11.429 0.306 -42.821 1.00 54.34 107 PHE A O 1
ATOM 862 N N . LEU A 1 108 ? 11.813 2.308 -43.772 1.00 51.41 108 LEU A N 1
ATOM 863 C CA . LEU A 1 108 ? 12.347 3.058 -42.646 1.00 51.41 108 LEU A CA 1
ATOM 864 C C . LEU A 1 108 ? 13.571 2.385 -42.001 1.00 51.41 108 LEU A C 1
ATOM 866 O O . LEU A 1 108 ? 13.461 1.452 -41.204 1.00 51.41 108 LEU A O 1
ATOM 870 N N . ALA A 1 109 ? 14.770 2.905 -42.285 1.00 46.97 109 ALA A N 1
ATOM 871 C CA . ALA A 1 109 ? 15.943 2.599 -41.474 1.00 46.97 109 ALA A CA 1
ATOM 872 C C . ALA A 1 109 ? 15.592 2.842 -39.993 1.00 46.97 109 ALA A C 1
ATOM 874 O O . ALA A 1 109 ? 15.206 3.943 -39.607 1.00 46.97 109 ALA A O 1
ATOM 875 N N . ASN A 1 110 ? 15.721 1.800 -39.169 1.00 44.00 110 ASN A N 1
ATOM 876 C CA . ASN A 1 110 ? 15.345 1.717 -37.747 1.00 44.00 110 ASN A CA 1
ATOM 877 C C . ASN A 1 110 ? 15.758 2.911 -36.849 1.00 44.00 110 ASN A C 1
ATOM 879 O O . ASN A 1 110 ? 15.341 2.969 -35.697 1.00 44.00 110 ASN A O 1
ATOM 883 N N . ARG A 1 111 ? 16.605 3.841 -37.312 1.00 44.84 111 ARG A N 1
ATOM 884 C CA . ARG A 1 111 ? 17.077 4.980 -36.510 1.00 44.84 111 ARG A CA 1
ATOM 885 C C . ARG A 1 111 ? 16.002 6.040 -36.261 1.00 44.84 111 ARG A C 1
ATOM 887 O O . ARG A 1 111 ? 16.023 6.652 -35.192 1.00 44.84 111 ARG A O 1
ATOM 894 N N . ASP A 1 112 ? 15.058 6.221 -37.182 1.00 44.66 112 ASP A N 1
ATOM 895 C CA . ASP A 1 112 ? 14.139 7.370 -37.132 1.00 44.66 112 ASP A CA 1
ATOM 896 C C . ASP A 1 112 ? 12.783 7.056 -36.489 1.00 44.66 112 ASP A C 1
ATOM 898 O O . ASP A 1 112 ? 12.040 7.967 -36.129 1.00 44.66 112 ASP A O 1
ATOM 902 N N . PHE A 1 113 ? 12.484 5.774 -36.265 1.00 45.78 113 PHE A N 1
ATOM 903 C CA . PHE A 1 113 ? 11.219 5.322 -35.683 1.00 45.78 113 PHE A CA 1
ATOM 904 C C . PHE A 1 113 ? 11.429 4.317 -34.548 1.00 45.78 113 PHE A C 1
ATOM 906 O O . PHE A 1 113 ? 10.737 3.305 -34.453 1.00 45.78 113 PHE A O 1
ATOM 913 N N . ASP A 1 114 ? 12.362 4.601 -33.637 1.00 42.72 114 ASP A N 1
ATOM 914 C CA . ASP A 1 114 ? 12.185 4.072 -32.288 1.00 42.72 114 ASP A CA 1
ATOM 915 C C . ASP A 1 114 ? 10.918 4.734 -31.732 1.00 42.72 114 ASP A C 1
ATOM 917 O O . ASP A 1 114 ? 10.926 5.953 -31.512 1.00 42.72 114 ASP A O 1
ATOM 921 N N . PRO A 1 115 ? 9.817 3.990 -31.502 1.00 42.25 115 PRO A N 1
ATOM 922 C CA . PRO A 1 115 ? 8.646 4.592 -30.895 1.00 42.25 115 PRO A CA 1
ATOM 923 C C . PRO A 1 115 ? 9.073 5.211 -29.557 1.00 42.25 115 PRO A C 1
ATOM 925 O O . PRO A 1 115 ? 9.998 4.700 -28.911 1.00 42.25 115 PRO A O 1
ATOM 928 N N . PRO A 1 116 ? 8.411 6.273 -29.073 1.00 43.47 116 PRO A N 1
ATOM 929 C CA . PRO A 1 116 ? 8.705 6.826 -27.757 1.00 43.47 116 PRO A CA 1
ATOM 930 C C . PRO A 1 116 ? 8.741 5.741 -26.674 1.00 43.47 116 PRO A C 1
ATOM 932 O O . PRO A 1 116 ? 9.525 5.845 -25.746 1.00 43.47 116 PRO A O 1
ATOM 935 N N . SER A 1 117 ? 7.982 4.649 -26.825 1.00 43.62 117 SER A N 1
ATOM 936 C CA . SER A 1 117 ? 8.026 3.465 -25.959 1.00 43.62 117 SER A CA 1
ATOM 937 C C . SER A 1 117 ? 9.348 2.679 -25.985 1.00 43.62 117 SER A C 1
ATOM 939 O O . SER A 1 117 ? 9.708 2.110 -24.960 1.00 43.62 117 SER A O 1
ATOM 941 N N . ALA A 1 118 ? 10.090 2.654 -27.098 1.00 41.75 118 ALA A N 1
ATOM 942 C CA . ALA A 1 118 ? 11.431 2.071 -27.209 1.00 41.75 118 ALA A CA 1
ATOM 943 C C . ALA A 1 118 ? 12.505 2.999 -26.619 1.00 41.75 118 ALA A C 1
ATOM 945 O O . ALA A 1 118 ? 13.338 2.532 -25.841 1.00 41.75 118 ALA A O 1
ATOM 946 N N . ARG A 1 119 ? 12.413 4.317 -26.869 1.00 43.47 119 ARG A N 1
ATOM 947 C CA . ARG A 1 119 ? 13.255 5.336 -26.201 1.00 43.47 119 ARG A CA 1
ATOM 948 C C . ARG A 1 119 ? 12.983 5.422 -24.691 1.00 43.47 119 ARG A C 1
ATOM 950 O O . ARG A 1 119 ? 13.903 5.64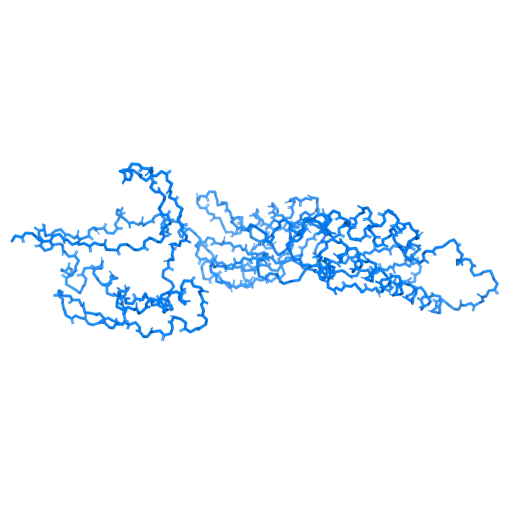7 -23.916 1.00 43.47 119 ARG A O 1
ATOM 957 N N . ARG A 1 120 ? 11.747 5.140 -24.257 1.00 48.22 120 ARG A N 1
ATOM 958 C CA . ARG A 1 120 ? 11.313 5.039 -22.848 1.00 48.22 120 ARG A CA 1
ATOM 959 C C . ARG A 1 120 ? 11.680 3.713 -22.169 1.00 48.22 120 ARG A C 1
ATOM 961 O O . ARG A 1 120 ? 11.426 3.575 -20.975 1.00 48.22 120 ARG A O 1
ATOM 968 N N . ARG A 1 121 ? 12.342 2.759 -22.845 1.00 55.34 121 ARG A N 1
ATOM 969 C CA . ARG A 1 121 ? 12.946 1.569 -22.191 1.00 55.34 121 ARG A CA 1
ATOM 970 C C . ARG A 1 121 ? 14.223 1.913 -21.408 1.00 55.34 121 ARG A C 1
ATOM 972 O O . ARG A 1 121 ? 15.159 1.115 -21.366 1.00 55.34 121 ARG A O 1
ATOM 979 N N . GLN A 1 122 ? 14.276 3.102 -20.807 1.00 59.34 122 GLN A N 1
ATOM 980 C CA . GLN A 1 122 ? 15.303 3.487 -19.835 1.00 59.34 122 GLN A CA 1
ATOM 981 C C . GLN A 1 122 ? 15.275 2.537 -18.636 1.00 59.34 122 GLN A C 1
ATOM 983 O O . GLN A 1 122 ? 16.319 2.144 -18.116 1.00 59.34 122 GLN A O 1
ATOM 988 N N . TYR A 1 123 ? 14.069 2.089 -18.285 1.00 65.38 123 TYR A N 1
ATOM 989 C CA . TYR A 1 123 ? 13.822 1.062 -17.292 1.00 65.38 123 TYR A CA 1
ATOM 990 C C . TYR A 1 123 ? 13.557 -0.265 -17.982 1.00 65.38 123 TYR A C 1
ATOM 992 O O . TYR A 1 123 ? 12.669 -0.371 -18.833 1.00 65.38 123 TYR A O 1
ATOM 1000 N N . ARG A 1 124 ? 14.336 -1.280 -17.620 1.00 75.00 124 ARG A N 1
ATOM 1001 C CA . ARG A 1 124 ? 14.195 -2.626 -18.191 1.00 75.00 124 ARG A CA 1
ATOM 1002 C C . ARG A 1 124 ? 13.834 -3.683 -17.167 1.00 75.00 124 ARG A C 1
ATOM 1004 O O . ARG A 1 124 ? 13.391 -4.764 -17.542 1.00 75.00 124 ARG A O 1
ATOM 1011 N N . ARG A 1 125 ? 13.953 -3.345 -15.886 1.00 87.56 125 ARG A N 1
ATOM 1012 C CA . ARG A 1 125 ? 13.641 -4.244 -14.789 1.00 87.56 125 ARG A CA 1
ATOM 1013 C C . ARG A 1 125 ? 12.607 -3.609 -13.876 1.00 87.56 125 ARG A C 1
ATOM 1015 O O . ARG A 1 125 ? 12.752 -2.459 -13.473 1.00 87.56 125 ARG A O 1
ATOM 1022 N N . HIS A 1 126 ? 11.568 -4.366 -13.559 1.00 92.31 126 HIS A N 1
ATOM 1023 C CA . HIS A 1 126 ? 10.603 -4.010 -12.531 1.00 92.31 126 HIS A CA 1
ATOM 1024 C C . HIS A 1 126 ? 10.809 -4.954 -11.356 1.00 92.31 126 HIS A C 1
ATOM 1026 O O . HIS A 1 126 ? 10.887 -6.169 -11.546 1.00 92.31 126 HIS A O 1
ATOM 1032 N N . VAL A 1 127 ? 10.936 -4.395 -10.159 1.00 96.06 127 VAL A N 1
ATOM 1033 C CA . VAL A 1 127 ? 11.081 -5.168 -8.928 1.00 96.06 127 VAL A CA 1
ATOM 1034 C C . VAL A 1 127 ? 10.008 -4.774 -7.924 1.00 96.06 127 VAL A C 1
ATOM 1036 O O . VAL A 1 127 ? 9.566 -3.627 -7.898 1.00 96.06 127 VAL A O 1
ATOM 1039 N N . ALA A 1 128 ? 9.596 -5.724 -7.095 1.00 97.75 128 ALA A N 1
ATOM 1040 C CA . ALA A 1 128 ? 8.892 -5.481 -5.852 1.00 97.75 128 ALA A CA 1
ATOM 1041 C C . ALA A 1 128 ? 9.908 -5.521 -4.706 1.00 97.75 128 ALA A C 1
ATOM 1043 O O . ALA A 1 128 ? 10.621 -6.508 -4.527 1.00 97.75 128 ALA A O 1
ATOM 1044 N N . LEU A 1 129 ? 9.973 -4.439 -3.942 1.00 97.88 129 LEU A N 1
ATOM 1045 C CA . LEU A 1 129 ? 10.807 -4.301 -2.759 1.00 97.88 129 LEU A CA 1
ATOM 1046 C C . LEU A 1 129 ? 9.937 -4.472 -1.519 1.00 97.88 129 LEU A C 1
ATOM 1048 O O . LEU A 1 129 ? 8.979 -3.723 -1.324 1.00 97.88 129 LEU A O 1
ATOM 1052 N N . SER A 1 130 ? 10.292 -5.422 -0.665 1.00 98.06 130 SER A N 1
ATOM 1053 C CA . SER A 1 130 ? 9.774 -5.498 0.698 1.00 98.06 130 SER A CA 1
ATOM 1054 C C . SER A 1 130 ? 10.585 -4.538 1.553 1.00 98.06 130 SER A C 1
ATOM 1056 O O . SER A 1 130 ? 11.791 -4.721 1.689 1.00 98.06 130 SER A O 1
ATOM 1058 N N . VAL A 1 131 ? 9.953 -3.514 2.116 1.00 97.31 131 VAL A N 1
ATOM 1059 C CA . VAL A 1 131 ? 10.635 -2.446 2.854 1.00 97.31 131 VAL A CA 1
ATOM 1060 C C . VAL A 1 131 ? 10.107 -2.321 4.276 1.00 97.31 131 VAL A C 1
ATOM 1062 O O . VAL A 1 131 ? 8.909 -2.452 4.523 1.00 97.31 131 VAL A O 1
ATOM 1065 N N . SER A 1 132 ? 11.008 -2.034 5.205 1.00 96.81 132 SER A N 1
ATOM 1066 C CA . SER A 1 132 ? 10.705 -1.604 6.567 1.00 96.81 132 SER A CA 1
ATOM 1067 C C . SER A 1 132 ? 11.117 -0.148 6.721 1.00 96.81 132 SER A C 1
ATOM 1069 O O . SER A 1 132 ? 12.119 0.275 6.141 1.00 96.81 132 SER A O 1
ATOM 1071 N N . TYR A 1 133 ? 10.351 0.630 7.477 1.00 95.31 133 TYR A N 1
ATOM 1072 C CA . TYR A 1 133 ? 10.715 2.011 7.777 1.00 95.31 133 TYR A CA 1
ATOM 1073 C C . TYR A 1 133 ? 10.190 2.472 9.130 1.00 95.31 133 TYR A C 1
ATOM 1075 O O . TYR A 1 133 ? 9.158 1.997 9.621 1.00 95.31 133 TYR A O 1
ATOM 1083 N N . ALA A 1 134 ? 10.898 3.420 9.740 1.00 91.94 134 ALA A N 1
ATOM 1084 C CA . ALA A 1 134 ? 10.568 3.940 11.056 1.00 91.94 134 ALA A CA 1
ATOM 1085 C C . ALA A 1 134 ? 10.813 5.446 11.186 1.00 91.94 134 ALA A C 1
ATOM 1087 O O . ALA A 1 134 ? 11.762 5.986 10.633 1.00 91.94 134 ALA A O 1
ATOM 1088 N N . ASN A 1 135 ? 9.991 6.084 12.029 1.00 81.75 135 ASN A N 1
ATOM 1089 C CA . ASN A 1 135 ? 10.103 7.496 12.416 1.00 81.75 135 ASN A CA 1
ATOM 1090 C C . ASN A 1 135 ? 9.949 8.461 11.241 1.00 81.75 135 ASN A C 1
ATOM 1092 O O . ASN A 1 135 ? 10.619 9.488 11.186 1.00 81.75 135 ASN A O 1
ATOM 1096 N N . CYS A 1 136 ? 9.066 8.131 10.304 1.00 73.62 136 CYS A N 1
ATOM 1097 C CA . CYS A 1 136 ? 8.891 8.956 9.129 1.00 73.62 136 CYS A CA 1
ATOM 1098 C C . CYS A 1 136 ? 7.567 9.710 9.183 1.00 73.62 136 CYS A C 1
ATOM 1100 O O . CYS A 1 136 ? 6.497 9.117 9.354 1.00 73.62 136 CYS A O 1
ATOM 1102 N N . ASP A 1 137 ? 7.649 11.019 8.980 1.00 76.69 137 ASP A N 1
ATOM 1103 C CA . ASP A 1 137 ? 6.487 11.877 8.829 1.00 76.69 137 ASP A CA 1
ATOM 1104 C C . ASP A 1 137 ? 6.199 12.079 7.336 1.00 76.69 137 ASP A C 1
ATOM 1106 O O . ASP A 1 137 ? 7.025 12.573 6.567 1.00 76.69 137 ASP A O 1
ATOM 1110 N N . GLY A 1 138 ? 5.014 11.647 6.899 1.00 76.94 138 GLY A N 1
ATOM 1111 C CA . GLY A 1 138 ? 4.538 11.870 5.534 1.00 76.94 138 GLY A CA 1
ATOM 1112 C C . GLY A 1 138 ? 5.348 11.134 4.460 1.00 76.94 138 GLY A C 1
ATOM 1113 O O . GLY A 1 138 ? 5.399 9.906 4.437 1.00 76.94 138 GLY A O 1
ATOM 1114 N N . SER A 1 139 ? 5.922 11.886 3.517 1.00 81.19 139 SER A N 1
ATOM 1115 C CA . SER A 1 139 ? 6.605 11.360 2.325 1.00 81.19 139 SER A CA 1
ATOM 1116 C C . SER A 1 139 ? 8.080 11.006 2.539 1.00 81.19 139 SER A C 1
ATOM 1118 O O . SER A 1 139 ? 8.727 10.560 1.591 1.00 81.19 139 SER A O 1
ATOM 1120 N N . GLY A 1 140 ? 8.607 11.167 3.758 1.00 89.38 140 GLY A N 1
ATOM 1121 C CA . GLY A 1 140 ? 9.998 10.853 4.111 1.00 89.38 140 GLY A CA 1
ATOM 1122 C C . GLY A 1 140 ? 10.499 9.486 3.616 1.00 89.38 140 GLY A C 1
ATOM 1123 O O . GLY A 1 140 ? 11.516 9.462 2.924 1.00 89.38 140 GLY A O 1
ATOM 1124 N N . PRO A 1 141 ? 9.774 8.363 3.835 1.00 91.69 141 PRO A N 1
ATOM 1125 C CA . PRO A 1 141 ? 10.239 7.043 3.401 1.00 91.69 141 PRO A CA 1
ATOM 1126 C C . PRO A 1 141 ? 10.343 6.932 1.884 1.00 91.69 141 PRO A C 1
ATOM 1128 O O . PRO A 1 141 ? 11.222 6.251 1.367 1.00 91.69 141 PRO A O 1
ATOM 1131 N N . ALA A 1 142 ? 9.431 7.590 1.160 1.00 92.31 142 ALA A N 1
ATOM 1132 C CA . ALA A 1 142 ? 9.443 7.558 -0.293 1.00 92.31 142 ALA A CA 1
ATOM 1133 C C . ALA A 1 142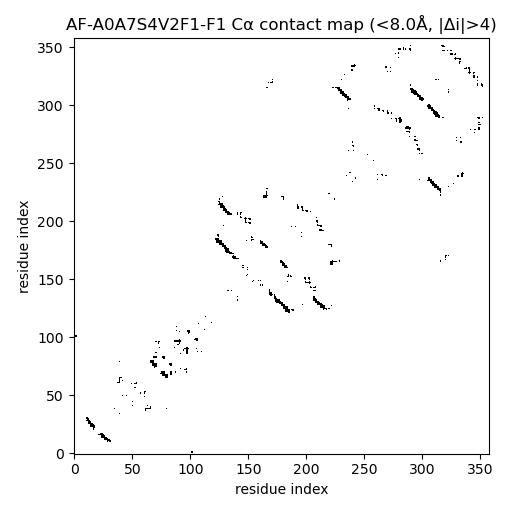 ? 10.634 8.325 -0.853 1.00 92.31 142 ALA A C 1
ATOM 1135 O O . ALA A 1 142 ? 11.311 7.809 -1.735 1.00 92.31 142 ALA A O 1
ATOM 1136 N N . ALA A 1 143 ? 10.917 9.516 -0.322 1.00 92.31 143 ALA A N 1
ATOM 1137 C CA . ALA A 1 143 ? 12.081 10.289 -0.734 1.00 92.31 143 ALA A CA 1
ATOM 1138 C C . ALA A 1 143 ? 13.390 9.547 -0.416 1.00 92.31 143 ALA A C 1
ATOM 1140 O O . ALA A 1 143 ? 14.243 9.434 -1.294 1.00 92.31 143 ALA A O 1
ATOM 1141 N N . ALA A 1 144 ? 13.513 8.984 0.791 1.00 93.12 144 ALA A N 1
ATOM 1142 C CA . ALA A 1 144 ? 14.688 8.222 1.210 1.00 93.12 144 ALA A CA 1
ATOM 1143 C C . ALA A 1 144 ? 14.908 6.972 0.340 1.00 93.12 144 ALA A C 1
ATOM 1145 O O . ALA A 1 144 ? 16.000 6.770 -0.187 1.00 93.12 144 ALA A O 1
ATOM 1146 N N . LEU A 1 145 ? 13.861 6.168 0.112 1.00 95.00 145 LEU A N 1
ATOM 1147 C CA . LEU A 1 145 ? 13.958 4.971 -0.728 1.00 95.00 145 LEU A CA 1
ATOM 1148 C C . LEU A 1 145 ? 14.290 5.317 -2.183 1.00 95.00 145 LEU A C 1
ATOM 1150 O O . LEU A 1 145 ? 15.155 4.683 -2.777 1.00 95.00 145 LEU A O 1
ATOM 1154 N N . LEU A 1 146 ? 13.610 6.306 -2.771 1.00 93.56 146 LEU A N 1
ATOM 1155 C CA . LEU A 1 146 ? 13.848 6.694 -4.162 1.00 93.56 146 LEU A CA 1
ATOM 1156 C C . LEU A 1 146 ? 15.240 7.304 -4.352 1.00 93.56 146 LEU A C 1
ATOM 1158 O O . LEU A 1 146 ? 15.893 7.006 -5.349 1.00 93.56 146 LEU A O 1
ATOM 1162 N N . GLY A 1 147 ? 15.717 8.091 -3.384 1.00 93.75 147 GLY A N 1
ATOM 1163 C CA . GLY A 1 147 ? 17.091 8.587 -3.361 1.00 93.75 147 GLY A CA 1
ATOM 1164 C C . GLY A 1 147 ? 18.112 7.450 -3.297 1.00 93.75 147 GLY A C 1
ATOM 1165 O O . GLY A 1 147 ? 19.070 7.451 -4.065 1.00 93.75 147 GLY A O 1
ATOM 1166 N N . ALA A 1 148 ? 17.872 6.441 -2.454 1.00 95.75 148 ALA A N 1
ATOM 1167 C CA . ALA A 1 148 ? 18.728 5.260 -2.358 1.00 95.75 148 ALA A CA 1
ATOM 1168 C C . ALA A 1 148 ? 18.725 4.421 -3.648 1.00 95.75 148 ALA A C 1
ATOM 1170 O O . ALA A 1 148 ? 19.774 3.951 -4.080 1.00 95.75 148 ALA A O 1
ATOM 1171 N N . VAL A 1 149 ? 17.566 4.269 -4.300 1.00 95.12 149 VAL A N 1
ATOM 1172 C CA . VAL A 1 149 ? 17.446 3.585 -5.598 1.00 95.12 149 VAL A CA 1
ATOM 1173 C C . VAL A 1 149 ? 18.226 4.320 -6.687 1.00 95.12 149 VAL A C 1
ATOM 1175 O O . VAL A 1 149 ? 18.970 3.679 -7.427 1.00 95.12 149 VAL A O 1
ATOM 1178 N N . GLU A 1 150 ? 18.084 5.643 -6.780 1.00 93.38 150 GLU A N 1
ATOM 1179 C CA . GLU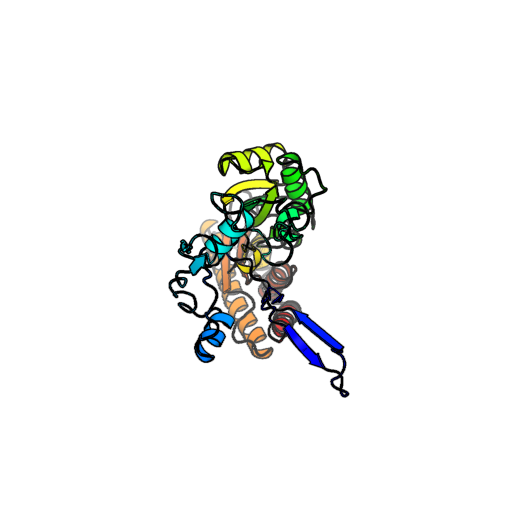 A 1 150 ? 18.789 6.454 -7.780 1.00 93.38 150 GLU A CA 1
ATOM 1180 C C . GLU A 1 150 ? 20.304 6.471 -7.523 1.00 93.38 150 GLU A C 1
ATOM 1182 O O . GLU A 1 150 ? 21.090 6.387 -8.461 1.00 93.38 150 GLU A O 1
ATOM 1187 N N . ALA A 1 151 ? 20.735 6.500 -6.257 1.00 94.44 151 ALA A N 1
ATOM 1188 C CA . ALA A 1 151 ? 22.148 6.394 -5.899 1.00 94.44 151 ALA A CA 1
ATOM 1189 C C . ALA A 1 151 ? 22.730 5.008 -6.229 1.00 94.44 151 ALA A C 1
ATOM 1191 O O . ALA A 1 151 ? 23.820 4.914 -6.795 1.00 94.44 151 ALA A O 1
ATOM 1192 N N . ALA A 1 152 ? 21.989 3.935 -5.931 1.00 95.88 152 ALA A N 1
ATOM 1193 C CA . ALA A 1 152 ? 22.397 2.563 -6.225 1.00 95.88 152 ALA A CA 1
ATOM 1194 C C . ALA A 1 152 ? 22.476 2.294 -7.731 1.00 95.88 152 ALA A C 1
ATOM 1196 O O . ALA A 1 152 ? 23.365 1.569 -8.190 1.00 95.88 152 ALA A O 1
ATOM 1197 N N . PHE A 1 153 ? 21.550 2.870 -8.498 1.00 93.25 153 PHE A N 1
ATOM 1198 C CA . PHE A 1 153 ? 21.429 2.683 -9.937 1.00 93.25 153 PHE A CA 1
ATOM 1199 C C . PHE A 1 153 ? 21.229 4.032 -10.644 1.00 93.25 153 PHE A C 1
ATOM 1201 O O . PHE A 1 153 ? 20.105 4.354 -11.030 1.00 93.25 153 PHE A O 1
ATOM 1208 N N . PRO A 1 154 ? 22.308 4.803 -10.867 1.00 90.12 154 PRO A N 1
ATOM 1209 C CA . PRO A 1 154 ? 22.207 6.121 -11.482 1.00 90.12 154 PRO A CA 1
ATOM 1210 C C . PRO A 1 154 ? 21.659 6.052 -12.909 1.00 90.12 154 PRO A C 1
ATOM 1212 O O . PRO A 1 154 ? 22.132 5.261 -13.735 1.00 90.12 154 PRO A O 1
ATOM 1215 N N . SER A 1 155 ? 20.691 6.912 -13.226 1.00 83.69 155 SER A N 1
ATOM 1216 C CA . SER A 1 155 ? 20.191 7.113 -14.587 1.00 83.69 155 SER A CA 1
ATOM 1217 C C . SER A 1 155 ? 20.790 8.381 -15.209 1.00 83.69 155 SER A C 1
ATOM 1219 O O . SER A 1 155 ? 21.043 9.374 -14.534 1.00 83.69 155 SER A O 1
ATOM 1221 N N . ARG A 1 156 ? 21.023 8.372 -16.531 1.00 75.38 156 ARG A N 1
ATOM 1222 C CA . ARG A 1 156 ? 21.506 9.562 -17.270 1.00 75.38 156 ARG A CA 1
ATOM 1223 C C . ARG A 1 156 ? 20.461 10.672 -17.367 1.00 75.38 156 ARG A C 1
ATOM 1225 O O . ARG A 1 156 ? 20.820 11.829 -17.551 1.00 75.38 156 ARG A O 1
ATOM 1232 N N . GLU A 1 157 ? 19.189 10.312 -17.273 1.00 70.44 157 GLU A N 1
ATOM 1233 C CA . GLU A 1 157 ? 18.082 11.258 -17.180 1.00 70.44 157 GLU A CA 1
ATOM 1234 C C . GLU A 1 157 ? 17.508 11.203 -15.765 1.00 70.44 157 GLU A C 1
ATOM 1236 O O . GLU A 1 157 ? 17.422 10.090 -15.232 1.00 70.44 157 GLU A O 1
ATOM 1241 N N . PRO A 1 158 ? 17.110 12.350 -15.171 1.00 61.50 158 PRO A N 1
ATOM 1242 C CA . PRO A 1 158 ? 16.479 12.400 -13.860 1.00 61.50 158 PRO A CA 1
ATOM 1243 C C . PRO A 1 158 ? 15.225 11.543 -13.905 1.00 61.50 158 PRO A C 1
ATOM 1245 O O . PRO A 1 158 ? 14.169 11.900 -14.433 1.00 61.50 158 PRO A O 1
ATOM 1248 N N . SER A 1 159 ? 15.411 10.345 -13.392 1.00 57.12 159 SER A N 1
ATOM 1249 C CA . SER A 1 159 ? 14.460 9.276 -13.443 1.00 57.12 159 SER A CA 1
ATOM 1250 C C . SER A 1 159 ? 13.384 9.656 -12.427 1.00 57.12 159 SER A C 1
ATOM 1252 O O . SER A 1 159 ? 13.617 9.668 -11.220 1.00 57.12 159 SER A O 1
ATOM 1254 N N . ARG A 1 160 ? 12.180 10.032 -12.888 1.00 63.75 160 ARG A N 1
ATOM 1255 C CA . ARG A 1 160 ? 11.004 9.983 -12.007 1.00 63.75 160 ARG A CA 1
ATOM 1256 C C . ARG A 1 160 ? 10.715 8.507 -11.798 1.00 63.75 160 ARG A C 1
ATOM 1258 O O . ARG A 1 160 ? 9.843 7.954 -12.463 1.00 63.75 160 ARG A O 1
ATOM 1265 N N . ALA A 1 161 ? 11.509 7.864 -10.944 1.00 63.78 161 ALA A N 1
ATOM 1266 C CA . ALA A 1 161 ? 11.324 6.484 -10.558 1.00 63.78 161 ALA A CA 1
ATOM 1267 C C . ALA A 1 161 ? 9.860 6.313 -10.143 1.00 63.78 161 ALA A C 1
ATOM 1269 O O . ALA A 1 161 ? 9.399 6.855 -9.136 1.00 63.78 161 ALA A O 1
ATOM 1270 N N . LEU A 1 162 ? 9.099 5.628 -10.996 1.00 76.75 162 LEU A N 1
ATOM 1271 C CA . LEU A 1 162 ? 7.700 5.342 -10.734 1.00 76.75 162 LEU A CA 1
ATOM 1272 C C . LEU A 1 162 ? 7.680 4.259 -9.662 1.00 76.75 162 LEU A C 1
ATOM 1274 O O . LEU A 1 162 ? 7.948 3.092 -9.953 1.00 76.75 162 LEU A O 1
ATOM 1278 N N . ALA A 1 163 ? 7.409 4.675 -8.427 1.00 91.12 163 ALA A N 1
ATOM 1279 C CA . ALA A 1 163 ? 7.179 3.782 -7.307 1.00 91.12 163 ALA A CA 1
ATOM 1280 C C . ALA A 1 163 ? 5.678 3.641 -7.046 1.00 91.12 163 ALA A C 1
ATOM 1282 O O . ALA A 1 163 ? 4.959 4.632 -6.918 1.00 91.12 163 ALA A O 1
ATOM 1283 N N . THR A 1 164 ? 5.209 2.403 -6.928 1.00 93.38 164 THR A N 1
ATOM 1284 C CA . THR A 1 164 ? 3.848 2.088 -6.477 1.00 93.38 164 THR A CA 1
ATOM 1285 C C . THR A 1 164 ? 3.934 1.451 -5.100 1.00 93.38 164 THR A C 1
ATOM 1287 O O . THR A 1 164 ? 4.743 0.554 -4.902 1.00 93.38 164 THR A O 1
ATOM 1290 N N . TRP A 1 165 ? 3.134 1.903 -4.138 1.00 93.81 165 TRP A N 1
ATOM 1291 C CA . TRP A 1 165 ? 3.215 1.451 -2.743 1.00 93.81 165 TRP A CA 1
ATOM 1292 C C . TRP A 1 165 ? 1.986 0.636 -2.373 1.00 93.81 165 TRP A C 1
ATOM 1294 O O . TRP A 1 165 ? 0.879 1.090 -2.628 1.00 93.81 165 TRP A O 1
ATOM 1304 N N . ALA A 1 166 ? 2.154 -0.523 -1.737 1.00 92.31 166 ALA A N 1
ATOM 1305 C CA . ALA A 1 166 ? 1.030 -1.331 -1.266 1.00 92.31 166 ALA A CA 1
ATOM 1306 C C . ALA A 1 166 ? 0.219 -0.594 -0.196 1.00 92.31 166 ALA A C 1
ATOM 1308 O O . ALA A 1 166 ? -1.009 -0.624 -0.227 1.00 92.31 166 ALA A O 1
ATOM 1309 N N . ALA A 1 167 ? 0.901 0.110 0.711 1.00 91.00 167 ALA A N 1
ATOM 1310 C CA . ALA A 1 167 ? 0.311 1.104 1.598 1.00 91.00 167 ALA A CA 1
ATOM 1311 C C . ALA A 1 167 ? 1.024 2.454 1.413 1.00 91.00 167 ALA A C 1
ATOM 1313 O O . ALA A 1 167 ? 2.257 2.487 1.449 1.00 91.00 167 ALA A O 1
ATOM 1314 N N . PRO A 1 168 ? 0.302 3.575 1.249 1.00 88.94 168 PRO A N 1
ATOM 1315 C CA . PRO A 1 168 ? 0.923 4.891 1.133 1.00 88.94 168 PRO A CA 1
ATOM 1316 C C . PRO A 1 168 ? 1.821 5.200 2.347 1.00 88.94 168 PRO A C 1
ATOM 1318 O O . PRO A 1 168 ? 1.381 4.984 3.479 1.00 88.94 168 PRO A O 1
ATOM 1321 N N . PRO A 1 169 ? 3.036 5.752 2.163 1.00 87.38 169 PRO A N 1
ATOM 1322 C CA . PRO A 1 169 ? 3.948 6.075 3.267 1.00 87.38 169 PRO A CA 1
ATOM 1323 C C . PRO A 1 169 ? 3.320 6.961 4.353 1.00 87.38 169 PRO A C 1
ATOM 1325 O O . PRO A 1 169 ? 3.575 6.765 5.535 1.00 87.38 169 PRO A O 1
ATOM 1328 N N . GLY A 1 170 ? 2.413 7.870 3.970 1.00 84.81 170 GLY A N 1
ATOM 1329 C CA . GLY A 1 170 ? 1.686 8.735 4.905 1.00 84.81 170 GLY A CA 1
ATOM 1330 C C . GLY A 1 170 ? 0.623 8.031 5.763 1.00 84.81 170 GLY A C 1
ATOM 1331 O O . GLY A 1 170 ? 0.112 8.637 6.706 1.00 84.81 170 GLY A O 1
ATOM 1332 N N . ALA A 1 171 ? 0.286 6.768 5.475 1.00 83.81 171 ALA A N 1
ATOM 1333 C CA . ALA A 1 171 ? -0.737 6.021 6.209 1.00 83.81 171 ALA A CA 1
ATOM 1334 C C . ALA A 1 171 ? -0.256 5.552 7.594 1.00 83.81 171 ALA A C 1
ATOM 1336 O O . ALA A 1 171 ? -1.075 5.316 8.486 1.00 83.81 171 ALA A O 1
ATOM 1337 N N . ALA A 1 172 ? 1.061 5.412 7.793 1.00 84.38 172 ALA A N 1
ATOM 1338 C CA . ALA A 1 172 ? 1.646 4.949 9.048 1.00 84.38 172 ALA A CA 1
ATOM 1339 C C . ALA A 1 172 ? 3.029 5.570 9.296 1.00 84.38 172 ALA A C 1
ATOM 1341 O O . ALA A 1 172 ? 3.853 5.633 8.395 1.00 84.38 172 ALA A O 1
ATOM 1342 N N . HIS A 1 173 ? 3.315 5.944 10.548 1.00 85.19 173 HIS A N 1
ATOM 1343 C CA . HIS A 1 173 ? 4.635 6.467 10.950 1.00 85.19 173 HIS A CA 1
ATOM 1344 C C . HIS A 1 173 ? 5.756 5.418 10.882 1.00 85.19 173 HIS A C 1
ATOM 1346 O O . HIS A 1 173 ? 6.941 5.753 10.906 1.00 85.19 173 HIS A O 1
ATOM 1352 N N . ARG A 1 174 ? 5.379 4.134 10.900 1.00 92.12 174 ARG A N 1
ATOM 1353 C CA . ARG A 1 174 ? 6.278 2.982 10.862 1.00 92.12 174 ARG A CA 1
ATOM 1354 C C . ARG A 1 174 ? 5.630 1.870 10.050 1.00 92.12 174 ARG A C 1
ATOM 1356 O O . ARG A 1 174 ? 4.419 1.669 10.161 1.00 92.12 174 ARG A O 1
ATOM 1363 N N . ALA A 1 175 ? 6.432 1.117 9.317 1.00 93.56 175 ALA A N 1
ATOM 1364 C CA . ALA A 1 175 ? 6.022 -0.139 8.714 1.00 93.56 175 ALA A CA 1
ATOM 1365 C C . ALA A 1 175 ? 7.071 -1.202 9.017 1.00 93.56 175 ALA A C 1
ATOM 1367 O O . ALA A 1 175 ? 8.240 -1.020 8.701 1.00 93.56 175 ALA A O 1
ATOM 1368 N N . LEU A 1 176 ? 6.637 -2.318 9.607 1.00 93.38 176 LEU A N 1
ATOM 1369 C CA . LEU A 1 176 ? 7.476 -3.517 9.710 1.00 93.38 176 LEU A CA 1
ATOM 1370 C C . LEU A 1 176 ? 7.715 -4.130 8.328 1.00 93.38 176 LEU A C 1
ATOM 1372 O O . LEU A 1 176 ? 8.782 -4.665 8.054 1.00 93.38 176 LEU A O 1
ATOM 1376 N N . LEU A 1 177 ? 6.688 -4.054 7.482 1.00 95.44 177 LEU A N 1
ATOM 1377 C CA . LEU A 1 177 ? 6.704 -4.520 6.112 1.00 95.44 177 LEU A CA 1
ATOM 1378 C C . LEU A 1 177 ? 5.731 -3.674 5.293 1.00 95.44 177 LEU A C 1
ATOM 1380 O O . LEU A 1 177 ? 4.554 -3.550 5.632 1.00 95.44 177 LEU A O 1
ATOM 1384 N N . ASN A 1 178 ? 6.228 -3.129 4.197 1.00 95.94 178 ASN A N 1
ATOM 1385 C CA . ASN A 1 178 ? 5.460 -2.557 3.107 1.00 95.94 178 ASN A CA 1
ATOM 1386 C C . ASN A 1 178 ? 6.044 -3.092 1.793 1.00 95.94 178 ASN A C 1
ATOM 1388 O O . ASN A 1 178 ? 7.184 -3.550 1.768 1.00 95.94 178 ASN A O 1
ATOM 1392 N N . VAL A 1 179 ? 5.273 -3.063 0.712 1.00 96.81 179 VAL A N 1
ATOM 1393 C CA . VAL A 1 179 ? 5.728 -3.537 -0.600 1.00 96.81 179 VAL A CA 1
ATOM 1394 C C . VAL A 1 179 ? 5.715 -2.375 -1.576 1.00 96.81 179 VAL A C 1
ATOM 1396 O O . VAL A 1 179 ? 4.720 -1.656 -1.670 1.00 96.81 179 VAL A O 1
ATOM 1399 N N . VAL A 1 180 ? 6.812 -2.197 -2.308 1.00 97.00 180 VAL A N 1
ATOM 1400 C CA . VAL A 1 180 ? 6.989 -1.106 -3.269 1.00 97.00 180 VAL A CA 1
ATOM 1401 C C . VAL A 1 180 ? 7.370 -1.672 -4.628 1.00 97.00 180 VAL A C 1
ATOM 1403 O O . VAL A 1 180 ? 8.404 -2.314 -4.760 1.00 97.00 180 VAL A O 1
ATOM 1406 N N . GLY A 1 181 ? 6.558 -1.437 -5.654 1.00 96.62 181 GLY A N 1
ATOM 1407 C CA . GLY A 1 181 ? 6.934 -1.715 -7.040 1.00 96.62 181 GLY A CA 1
ATOM 1408 C C . GLY A 1 181 ? 7.800 -0.581 -7.574 1.00 96.62 181 GLY A C 1
ATOM 1409 O O . GLY A 1 181 ? 7.328 0.553 -7.580 1.00 96.62 181 GLY A O 1
ATOM 1410 N N . VAL A 1 182 ? 9.032 -0.866 -8.000 1.00 95.25 182 VAL A N 1
ATOM 1411 C CA . VAL A 1 182 ? 10.009 0.124 -8.479 1.00 95.25 182 VAL A CA 1
ATOM 1412 C C . VAL A 1 182 ? 10.593 -0.297 -9.822 1.00 95.25 182 VAL A C 1
ATOM 1414 O O . VAL A 1 182 ? 11.063 -1.422 -10.005 1.00 95.25 182 VAL A O 1
ATOM 1417 N N . ARG A 1 183 ? 10.608 0.636 -10.774 1.00 92.31 183 ARG A N 1
ATOM 1418 C CA . ARG A 1 183 ? 11.269 0.451 -12.068 1.00 92.31 183 ARG A CA 1
ATOM 1419 C C . ARG A 1 183 ? 12.735 0.861 -11.973 1.00 92.31 183 ARG A C 1
ATOM 1421 O O . ARG A 1 183 ? 13.034 2.012 -11.680 1.00 92.31 183 ARG A O 1
ATOM 1428 N N . LEU A 1 184 ? 13.631 -0.083 -12.243 1.00 92.06 184 LEU A N 1
ATOM 1429 C CA . LEU A 1 184 ? 15.078 0.108 -12.196 1.00 92.06 184 LEU A CA 1
ATOM 1430 C C . LEU A 1 184 ? 15.649 0.340 -13.601 1.00 92.06 184 LEU A C 1
ATOM 1432 O O . LEU A 1 184 ? 15.135 -0.223 -14.583 1.00 92.06 184 LEU A O 1
ATOM 1436 N N . PRO A 1 185 ? 16.703 1.165 -13.726 1.00 89.62 185 PRO A N 1
ATOM 1437 C CA . PRO A 1 185 ? 17.304 1.463 -15.014 1.00 89.62 185 PRO A CA 1
ATOM 1438 C C . PRO A 1 185 ? 18.050 0.250 -15.572 1.00 89.62 185 PRO A C 1
ATOM 1440 O O . PRO A 1 185 ? 18.295 -0.743 -14.886 1.00 89.62 185 PRO A O 1
ATOM 1443 N N . LYS A 1 186 ? 18.463 0.350 -16.838 1.00 85.31 186 LYS A N 1
ATOM 1444 C CA . LYS A 1 186 ? 19.214 -0.702 -17.537 1.00 85.31 186 LYS A CA 1
ATOM 1445 C C . LYS A 1 186 ? 20.466 -1.190 -16.787 1.00 85.31 186 LYS A C 1
ATOM 1447 O O . LYS A 1 186 ? 20.825 -2.351 -16.916 1.00 85.31 186 LYS A O 1
ATOM 1452 N N . ALA A 1 187 ? 21.110 -0.340 -15.987 1.00 88.88 187 ALA A N 1
ATOM 1453 C CA . ALA A 1 187 ? 22.283 -0.718 -15.193 1.00 88.88 187 ALA A CA 1
ATOM 1454 C C . ALA A 1 187 ? 22.000 -1.799 -14.129 1.00 88.88 187 ALA A C 1
ATOM 1456 O O . ALA A 1 187 ? 22.937 -2.415 -13.636 1.00 88.88 187 ALA A O 1
ATOM 1457 N N . ALA A 1 188 ? 20.729 -2.032 -13.783 1.00 91.31 188 ALA A N 1
ATOM 1458 C CA . ALA A 1 188 ? 20.302 -3.122 -12.907 1.00 91.31 188 ALA A CA 1
ATOM 1459 C C . ALA A 1 188 ? 19.990 -4.431 -13.667 1.00 91.31 188 ALA A C 1
ATOM 1461 O O . ALA A 1 188 ? 19.576 -5.419 -13.047 1.00 91.31 188 ALA A O 1
ATOM 1462 N N . GLU A 1 189 ? 20.121 -4.453 -15.003 1.00 88.06 189 GLU A N 1
ATOM 1463 C CA . GLU A 1 189 ? 20.063 -5.696 -15.781 1.00 88.06 189 GLU A CA 1
ATOM 1464 C C . GLU A 1 189 ? 21.285 -6.560 -15.451 1.00 88.06 189 GLU A C 1
ATOM 1466 O O . GLU A 1 189 ? 22.418 -6.092 -15.513 1.00 88.06 189 GLU A O 1
ATOM 1471 N N . GLY A 1 190 ? 21.056 -7.832 -15.121 1.00 89.12 190 GLY A N 1
ATOM 1472 C CA . GLY A 1 190 ? 22.119 -8.788 -14.797 1.00 89.12 190 GLY A CA 1
ATOM 1473 C C . GLY A 1 190 ? 22.477 -8.882 -13.312 1.00 89.12 190 GLY A C 1
ATOM 1474 O O . GLY A 1 190 ? 23.031 -9.901 -12.916 1.00 89.12 190 GLY A O 1
ATOM 1475 N N . CYS A 1 191 ? 22.103 -7.902 -12.483 1.00 95.12 191 CYS A N 1
ATOM 1476 C CA . CYS A 1 191 ? 22.273 -8.009 -11.030 1.00 95.12 191 CYS A CA 1
ATOM 1477 C C . CYS A 1 191 ? 21.347 -9.087 -10.440 1.00 95.12 191 CYS A C 1
ATOM 1479 O O . CYS A 1 191 ? 20.183 -9.206 -10.844 1.00 95.12 191 CYS A O 1
ATOM 1481 N N . GLY A 1 192 ? 21.811 -9.826 -9.435 1.00 96.25 192 GLY A N 1
ATOM 1482 C CA . GLY A 1 192 ? 20.940 -10.703 -8.638 1.00 96.25 192 GLY A CA 1
ATOM 1483 C C . GLY A 1 192 ? 19.866 -9.912 -7.875 1.00 96.25 192 GLY A C 1
ATOM 1484 O O . GLY A 1 192 ? 19.988 -8.704 -7.697 1.00 96.25 192 GLY A O 1
ATOM 1485 N N . GLU A 1 193 ? 18.781 -10.554 -7.431 1.00 97.19 193 GLU A N 1
ATOM 1486 C CA . GLU A 1 193 ? 17.773 -9.880 -6.585 1.00 97.19 193 GLU A CA 1
ATOM 1487 C C . GLU A 1 193 ? 18.358 -9.449 -5.233 1.00 97.19 193 GLU A C 1
ATOM 1489 O O . GLU A 1 193 ? 18.127 -8.321 -4.796 1.00 97.19 193 GLU A O 1
ATOM 1494 N N . GLU A 1 194 ? 19.177 -10.310 -4.625 1.00 97.19 194 GLU A N 1
ATOM 1495 C CA . GLU A 1 194 ? 19.920 -10.024 -3.392 1.00 97.19 194 GLU A CA 1
ATOM 1496 C C . GLU A 1 194 ? 20.885 -8.850 -3.589 1.00 97.19 194 GLU A C 1
ATOM 1498 O O . GLU A 1 194 ? 20.808 -7.867 -2.858 1.00 97.19 194 GLU A O 1
ATOM 1503 N N . GLU A 1 195 ? 21.691 -8.882 -4.654 1.00 97.81 195 GLU A N 1
ATOM 1504 C CA . GLU A 1 195 ? 22.613 -7.794 -5.006 1.00 97.81 195 GLU A CA 1
ATOM 1505 C C . GLU A 1 195 ? 21.876 -6.457 -5.202 1.00 97.81 195 GLU A C 1
ATOM 1507 O O . GLU A 1 195 ? 22.351 -5.404 -4.775 1.00 97.81 195 GLU A O 1
ATOM 1512 N N . VAL A 1 196 ? 20.687 -6.473 -5.819 1.00 97.31 196 VAL A N 1
ATOM 1513 C CA . VAL A 1 196 ? 19.857 -5.266 -5.956 1.00 97.31 196 VAL A CA 1
ATOM 1514 C C . VAL A 1 196 ? 19.445 -4.721 -4.589 1.00 97.31 196 VAL A C 1
ATOM 1516 O O . VAL A 1 196 ? 19.567 -3.517 -4.362 1.00 97.31 196 VAL A O 1
ATOM 1519 N N . ALA A 1 197 ? 18.970 -5.577 -3.681 1.00 97.94 197 ALA A N 1
ATOM 1520 C CA . ALA A 1 197 ? 18.580 -5.161 -2.335 1.00 97.94 197 ALA A CA 1
ATOM 1521 C C . ALA A 1 197 ? 19.778 -4.626 -1.531 1.00 97.94 197 ALA A C 1
ATOM 1523 O O . ALA A 1 197 ? 19.666 -3.574 -0.902 1.00 97.94 197 ALA A O 1
ATOM 1524 N N . GLU A 1 198 ? 20.924 -5.308 -1.588 1.00 98.19 198 GLU A N 1
ATOM 1525 C CA . GLU A 1 198 ? 22.166 -4.904 -0.922 1.00 98.19 198 GLU A CA 1
ATOM 1526 C C . GLU A 1 198 ? 22.645 -3.537 -1.405 1.00 98.19 198 GLU A C 1
ATOM 1528 O O . GLU A 1 198 ? 22.888 -2.645 -0.591 1.00 98.19 198 GLU A O 1
ATOM 1533 N N . ARG A 1 199 ? 22.700 -3.328 -2.726 1.00 98.19 199 ARG A N 1
ATOM 1534 C CA . ARG A 1 199 ? 23.112 -2.046 -3.305 1.00 98.19 199 ARG A CA 1
ATOM 1535 C C . ARG A 1 199 ? 22.195 -0.902 -2.905 1.00 98.19 199 ARG A C 1
ATOM 1537 O O . ARG A 1 199 ? 22.699 0.166 -2.577 1.00 98.19 199 ARG A O 1
ATOM 1544 N N . ILE A 1 200 ? 20.877 -1.109 -2.893 1.00 97.75 200 ILE A N 1
ATOM 1545 C CA . ILE A 1 200 ? 19.935 -0.082 -2.422 1.00 97.75 200 ILE A CA 1
ATOM 1546 C C . ILE A 1 200 ? 20.171 0.205 -0.933 1.00 97.75 200 ILE A C 1
ATOM 1548 O O . ILE A 1 200 ? 20.274 1.368 -0.550 1.00 97.75 200 ILE A O 1
ATOM 1552 N N . ASN A 1 201 ? 20.334 -0.829 -0.102 1.00 98.25 201 ASN A N 1
ATOM 1553 C CA . ASN A 1 201 ? 20.572 -0.669 1.334 1.00 98.25 201 ASN A CA 1
ATOM 1554 C C . ASN A 1 201 ? 21.870 0.077 1.667 1.00 98.25 201 ASN A C 1
ATOM 1556 O O . ASN A 1 201 ? 21.879 0.817 2.647 1.00 98.25 201 ASN A O 1
ATOM 1560 N N . MET A 1 202 ? 22.933 -0.052 0.861 1.00 98.06 202 MET A N 1
ATOM 1561 C CA . MET A 1 202 ? 24.166 0.737 1.039 1.00 98.06 202 MET A CA 1
ATOM 1562 C C . MET A 1 202 ? 23.929 2.253 0.961 1.00 98.06 202 MET A C 1
ATOM 1564 O O . MET A 1 202 ? 24.733 3.027 1.477 1.00 98.06 202 MET A O 1
ATOM 1568 N N . HIS A 1 203 ? 22.837 2.677 0.321 1.00 97.75 203 HIS A N 1
ATOM 1569 C CA . HIS A 1 203 ? 22.455 4.079 0.177 1.00 97.75 203 HIS A CA 1
ATOM 1570 C C . HIS A 1 203 ? 21.222 4.465 1.005 1.00 97.75 203 HIS A C 1
ATOM 1572 O O . HIS A 1 203 ? 20.834 5.633 1.002 1.00 97.75 203 HIS A O 1
ATOM 1578 N N . CYS A 1 204 ? 20.598 3.520 1.714 1.00 96.06 204 CYS A N 1
ATOM 1579 C CA . CYS A 1 204 ? 19.511 3.826 2.634 1.00 96.06 204 CYS A CA 1
ATOM 1580 C C . CYS A 1 204 ? 20.059 4.372 3.959 1.00 96.06 204 CYS A C 1
ATOM 1582 O O . CYS A 1 204 ? 20.930 3.767 4.586 1.00 96.06 204 CYS A O 1
ATOM 1584 N N . ASP A 1 205 ? 19.470 5.462 4.446 1.00 93.19 205 ASP A N 1
ATOM 1585 C CA . ASP A 1 205 ? 19.656 5.887 5.833 1.00 93.19 205 ASP A CA 1
ATOM 1586 C C . ASP A 1 205 ? 18.983 4.912 6.820 1.00 93.19 205 ASP A C 1
ATOM 1588 O O . ASP A 1 205 ? 18.289 3.972 6.432 1.00 93.19 205 ASP A O 1
ATOM 1592 N N . ASP A 1 206 ? 19.163 5.132 8.122 1.00 92.12 206 ASP A N 1
ATOM 1593 C CA . ASP A 1 206 ? 18.592 4.267 9.164 1.00 92.12 206 ASP A CA 1
ATOM 1594 C C . ASP A 1 206 ? 17.054 4.295 9.238 1.00 92.12 206 ASP A C 1
ATOM 1596 O O . ASP A 1 206 ? 16.458 3.503 9.972 1.00 92.12 206 ASP A O 1
ATOM 1600 N N . SER A 1 207 ? 16.391 5.184 8.490 1.00 92.31 207 SER A N 1
ATOM 1601 C CA . SER A 1 207 ? 14.934 5.309 8.489 1.00 92.31 207 SER A CA 1
ATOM 1602 C C . SER A 1 207 ? 14.248 4.314 7.554 1.00 92.31 207 SER A C 1
ATOM 1604 O O . SER A 1 207 ? 13.079 3.996 7.785 1.00 92.31 207 SER A O 1
ATOM 1606 N N . VAL A 1 208 ? 14.955 3.784 6.546 1.00 96.00 208 VAL A N 1
ATOM 1607 C CA . VAL A 1 208 ? 14.428 2.821 5.567 1.00 96.00 208 VAL A CA 1
ATOM 1608 C C . VAL A 1 208 ? 15.382 1.638 5.394 1.00 96.00 208 VAL A C 1
ATOM 1610 O O . VAL A 1 208 ? 16.600 1.781 5.325 1.00 96.00 208 VAL A O 1
ATOM 1613 N N . ARG A 1 209 ? 14.822 0.433 5.286 1.00 97.44 209 ARG A N 1
ATOM 1614 C CA . ARG A 1 209 ? 15.564 -0.788 4.958 1.00 97.44 209 ARG A CA 1
ATOM 1615 C C . ARG A 1 209 ? 14.808 -1.617 3.933 1.00 97.44 209 ARG A C 1
ATOM 1617 O O . ARG A 1 209 ? 13.620 -1.887 4.103 1.00 97.44 209 ARG A O 1
ATOM 1624 N N . VAL A 1 210 ? 15.506 -2.060 2.893 1.00 98.00 210 VAL A N 1
ATOM 1625 C CA . VAL A 1 210 ? 15.023 -3.074 1.953 1.00 98.00 210 VAL A CA 1
ATOM 1626 C C . VAL A 1 210 ? 15.290 -4.447 2.564 1.00 98.00 210 VAL A C 1
ATOM 1628 O O . VAL A 1 210 ? 16.430 -4.821 2.810 1.00 98.00 210 VAL A O 1
ATOM 1631 N N . LEU A 1 211 ? 14.227 -5.191 2.841 1.00 97.38 211 LEU A N 1
ATOM 1632 C CA . LEU A 1 211 ? 14.281 -6.534 3.419 1.00 97.38 211 LEU A CA 1
ATOM 1633 C C . LEU A 1 211 ? 14.431 -7.612 2.346 1.00 97.38 211 LEU A C 1
ATOM 1635 O O . LEU A 1 211 ? 15.072 -8.630 2.574 1.00 97.38 211 LEU A O 1
ATOM 1639 N N . TRP A 1 212 ? 13.778 -7.409 1.201 1.00 97.00 212 TRP A N 1
ATOM 1640 C CA . TRP A 1 212 ? 13.739 -8.372 0.105 1.00 97.00 212 TRP A CA 1
ATOM 1641 C C . TRP A 1 212 ? 13.499 -7.656 -1.223 1.00 97.00 212 TRP A C 1
ATOM 1643 O O . TRP A 1 212 ? 12.833 -6.619 -1.260 1.00 97.00 212 TRP A O 1
ATOM 1653 N N . CYS A 1 213 ? 13.991 -8.236 -2.313 1.00 97.88 213 CYS A N 1
ATOM 1654 C CA . CYS A 1 213 ? 13.751 -7.790 -3.680 1.00 97.88 213 CYS A CA 1
ATOM 1655 C C . CYS A 1 213 ? 13.237 -8.972 -4.504 1.00 97.88 213 CYS A C 1
ATOM 1657 O O . CYS A 1 213 ? 13.707 -10.092 -4.343 1.00 97.88 213 CYS A O 1
ATOM 1659 N N . THR A 1 214 ? 12.249 -8.749 -5.362 1.00 97.19 214 THR A N 1
ATOM 1660 C CA . THR A 1 214 ? 11.718 -9.784 -6.257 1.00 97.19 214 THR A CA 1
ATOM 1661 C C . THR A 1 214 ? 11.420 -9.188 -7.613 1.00 97.19 214 THR A C 1
ATOM 1663 O O . THR A 1 214 ? 10.798 -8.133 -7.711 1.00 97.19 214 THR A O 1
ATOM 1666 N N . SER A 1 215 ? 11.838 -9.857 -8.676 1.00 95.19 215 SER A N 1
ATOM 1667 C CA . SER A 1 215 ? 11.554 -9.442 -10.042 1.00 95.19 215 SER A CA 1
ATOM 1668 C C . SER A 1 215 ? 10.077 -9.674 -10.341 1.00 95.19 215 SER A C 1
ATOM 1670 O O . SER A 1 215 ? 9.528 -10.744 -10.085 1.00 95.19 215 SER A O 1
ATOM 1672 N N . VAL A 1 216 ? 9.418 -8.656 -10.883 1.00 91.94 216 VAL A N 1
ATOM 1673 C CA . VAL A 1 216 ? 7.984 -8.684 -11.183 1.00 91.94 216 VAL A CA 1
ATOM 1674 C C . VAL A 1 216 ? 7.730 -8.267 -12.625 1.00 91.94 216 VAL A C 1
ATOM 1676 O O . VAL A 1 216 ? 8.583 -7.679 -13.293 1.00 91.94 216 VAL A O 1
ATOM 1679 N N . ASN A 1 217 ? 6.533 -8.569 -13.119 1.00 86.50 217 ASN A N 1
ATOM 1680 C CA . ASN A 1 217 ? 6.117 -8.149 -14.450 1.00 86.50 217 ASN A CA 1
ATOM 1681 C C . ASN A 1 217 ? 5.995 -6.615 -14.546 1.00 86.50 217 ASN A C 1
ATOM 1683 O O . ASN A 1 217 ? 5.798 -5.906 -13.557 1.00 86.50 217 ASN A O 1
ATOM 1687 N N . LEU A 1 218 ? 6.080 -6.079 -15.766 1.00 83.38 218 LEU A N 1
ATOM 1688 C CA . LEU A 1 218 ? 6.034 -4.629 -16.013 1.00 83.38 218 LEU A CA 1
ATOM 1689 C C . LEU A 1 218 ? 4.698 -3.969 -15.618 1.00 83.38 218 LEU A C 1
ATOM 1691 O O . LEU A 1 218 ? 4.682 -2.760 -15.368 1.00 83.38 218 LEU A O 1
ATOM 1695 N N . ASP A 1 219 ? 3.618 -4.750 -15.546 1.00 81.88 219 ASP A N 1
ATOM 1696 C CA . ASP A 1 219 ? 2.266 -4.356 -15.127 1.00 81.88 219 ASP A CA 1
ATOM 1697 C C . ASP A 1 219 ? 2.051 -4.427 -13.605 1.00 81.88 219 ASP A C 1
ATOM 1699 O O . ASP A 1 219 ? 0.972 -4.093 -13.119 1.00 81.88 219 ASP A O 1
ATOM 1703 N N . PHE A 1 220 ? 3.051 -4.866 -12.832 1.00 86.62 220 PHE A N 1
ATOM 1704 C CA . PHE A 1 220 ? 2.930 -4.932 -11.380 1.00 86.62 220 PHE A CA 1
ATOM 1705 C C . PHE A 1 220 ? 2.629 -3.550 -10.785 1.00 86.62 220 PHE A C 1
ATOM 1707 O O . PHE A 1 220 ? 3.282 -2.556 -11.083 1.00 86.62 220 PHE A O 1
ATOM 1714 N N . ASN A 1 221 ? 1.637 -3.482 -9.909 1.00 88.25 221 ASN A N 1
ATOM 1715 C CA . ASN A 1 221 ? 1.283 -2.271 -9.188 1.00 88.25 221 ASN A CA 1
ATOM 1716 C C . ASN A 1 221 ? 0.987 -2.676 -7.745 1.00 88.25 221 ASN A C 1
ATOM 1718 O O . ASN A 1 221 ? 0.057 -3.447 -7.500 1.00 88.25 221 ASN A O 1
ATOM 1722 N N . ALA A 1 222 ? 1.796 -2.199 -6.799 1.00 90.50 222 ALA A N 1
ATOM 1723 C CA . ALA A 1 222 ? 1.773 -2.726 -5.439 1.00 90.50 222 ALA A CA 1
ATOM 1724 C C . ALA A 1 222 ? 0.432 -2.490 -4.723 1.00 90.50 222 ALA A C 1
ATOM 1726 O O . ALA A 1 222 ? -0.026 -3.383 -4.015 1.00 90.50 222 ALA A O 1
ATOM 1727 N N . ILE A 1 223 ? -0.226 -1.338 -4.930 1.00 87.06 223 ILE A N 1
ATOM 1728 C CA . ILE A 1 223 ? -1.540 -1.063 -4.319 1.00 87.06 223 ILE A CA 1
ATOM 1729 C C . ILE A 1 223 ? -2.639 -1.922 -4.941 1.00 87.06 223 ILE A C 1
ATOM 1731 O O . ILE A 1 223 ? -3.456 -2.484 -4.221 1.00 87.06 223 ILE A O 1
ATOM 1735 N N . SER A 1 224 ? -2.612 -2.096 -6.264 1.00 82.12 224 SER A N 1
ATOM 1736 C CA . SER A 1 224 ? -3.635 -2.858 -6.995 1.00 82.12 224 SER A CA 1
ATOM 1737 C C . SER A 1 224 ? -3.527 -4.363 -6.744 1.00 82.12 224 SER A C 1
ATOM 1739 O O . SER A 1 224 ? -4.513 -5.085 -6.827 1.00 82.12 224 SER A O 1
ATOM 1741 N N . ARG A 1 225 ? -2.317 -4.850 -6.441 1.00 87.69 225 ARG A N 1
ATOM 1742 C CA . ARG A 1 225 ? -2.053 -6.247 -6.067 1.00 87.69 225 ARG A CA 1
ATOM 1743 C C . ARG A 1 225 ? -2.167 -6.491 -4.558 1.00 87.69 225 ARG A C 1
ATOM 1745 O O . ARG A 1 225 ? -2.085 -7.637 -4.127 1.00 87.69 225 ARG A O 1
ATOM 1752 N N . CYS A 1 226 ? -2.343 -5.446 -3.750 1.00 86.44 226 CYS A N 1
ATOM 1753 C CA . CYS A 1 226 ? -2.592 -5.589 -2.324 1.00 86.44 226 CYS A CA 1
ATOM 1754 C C . CYS A 1 226 ? -4.071 -5.928 -2.115 1.00 86.44 226 CYS A C 1
ATOM 1756 O O . CYS A 1 226 ? -4.946 -5.151 -2.471 1.00 86.44 226 CYS A O 1
ATOM 1758 N N . GLU A 1 227 ? -4.378 -7.078 -1.523 1.00 85.88 227 GLU A N 1
ATOM 1759 C CA . GLU A 1 227 ? -5.768 -7.416 -1.180 1.00 85.88 227 GLU A CA 1
ATOM 1760 C C . GLU A 1 227 ? -6.163 -6.899 0.208 1.00 85.88 227 GLU A C 1
ATOM 1762 O O . GLU A 1 227 ? -7.338 -6.649 0.501 1.00 85.88 227 GLU A O 1
ATOM 1767 N N . LEU A 1 228 ? -5.174 -6.786 1.097 1.00 87.75 228 LEU A N 1
ATOM 1768 C CA . LEU A 1 228 ? -5.375 -6.531 2.513 1.00 87.75 228 LEU A CA 1
ATOM 1769 C C . LEU A 1 228 ? -4.159 -5.826 3.112 1.00 87.75 228 LEU A C 1
ATOM 1771 O O . LEU A 1 228 ? -3.043 -6.338 3.066 1.00 87.75 228 LEU A O 1
ATOM 1775 N N . GLN A 1 229 ? -4.403 -4.693 3.757 1.00 89.75 229 GLN A N 1
ATOM 1776 C CA . GLN A 1 229 ? -3.413 -3.970 4.542 1.00 89.75 229 GLN A CA 1
ATOM 1777 C C . GLN A 1 229 ? -3.643 -4.263 6.022 1.00 89.75 229 GLN A C 1
ATOM 1779 O O . GLN A 1 229 ? -4.750 -4.093 6.542 1.00 89.75 229 GLN A O 1
ATOM 1784 N N . ARG A 1 230 ? -2.600 -4.712 6.721 1.00 91.69 230 ARG A N 1
ATOM 1785 C CA . ARG A 1 230 ? -2.657 -4.970 8.161 1.00 91.69 230 ARG A CA 1
ATOM 1786 C C . ARG A 1 230 ? -1.933 -3.863 8.909 1.00 91.69 230 ARG A C 1
ATOM 1788 O O . ARG A 1 230 ? -0.727 -3.704 8.781 1.00 91.69 230 ARG A O 1
ATOM 1795 N N . TYR A 1 231 ? -2.681 -3.155 9.738 1.00 89.88 231 TYR A N 1
ATOM 1796 C CA . TYR A 1 231 ? -2.167 -2.137 10.638 1.00 89.88 231 TYR A CA 1
ATOM 1797 C C . TYR A 1 231 ? -2.145 -2.683 12.055 1.00 89.88 231 TYR A C 1
ATOM 1799 O O . TYR A 1 231 ? -3.052 -3.412 12.460 1.00 89.88 231 TYR A O 1
ATOM 1807 N N . GLU A 1 232 ? -1.120 -2.322 12.815 1.00 89.88 232 GLU A N 1
ATOM 1808 C CA . GLU A 1 232 ? -1.033 -2.643 14.233 1.00 89.88 232 GLU A CA 1
ATOM 1809 C C . GLU A 1 232 ? -0.847 -1.362 15.035 1.00 89.88 232 GLU A C 1
ATOM 1811 O O . GLU A 1 232 ? 0.003 -0.528 14.731 1.00 89.88 232 GLU A O 1
ATOM 1816 N N . ALA A 1 233 ? -1.681 -1.202 16.055 1.00 87.38 233 ALA A N 1
ATOM 1817 C CA . ALA A 1 233 ? -1.636 -0.087 16.976 1.00 87.38 233 ALA A CA 1
ATOM 1818 C C . ALA A 1 233 ? -1.272 -0.595 18.366 1.00 87.38 233 ALA A C 1
ATOM 1820 O O . ALA A 1 233 ? -1.940 -1.477 18.907 1.00 87.38 233 ALA A O 1
ATOM 1821 N N . LEU A 1 234 ? -0.231 -0.013 18.956 1.00 87.44 234 LEU A N 1
ATOM 1822 C CA . LEU A 1 234 ? 0.122 -0.235 20.351 1.00 87.44 234 LEU A CA 1
ATOM 1823 C C . LEU A 1 234 ? -0.610 0.791 21.211 1.00 87.44 234 LEU A C 1
ATOM 1825 O O . LEU A 1 234 ? -0.358 1.990 21.126 1.00 87.44 234 LEU A O 1
ATOM 1829 N N . LEU A 1 235 ? -1.536 0.309 22.031 1.00 84.31 235 LEU A N 1
ATOM 1830 C CA . LEU A 1 235 ? -2.371 1.128 22.897 1.00 84.31 235 LEU A CA 1
ATOM 1831 C C . LEU A 1 235 ? -2.060 0.827 24.363 1.00 84.31 235 LEU A C 1
ATOM 1833 O O . LEU A 1 235 ? -1.926 -0.344 24.723 1.00 84.31 235 LEU A O 1
ATOM 1837 N N . PRO A 1 236 ? -2.010 1.830 25.249 1.00 82.06 236 PRO A N 1
ATOM 1838 C CA . PRO A 1 236 ? -2.040 1.576 26.680 1.00 82.06 236 PRO A CA 1
ATOM 1839 C C . PRO A 1 236 ? -3.312 0.795 27.029 1.00 82.06 236 PRO A C 1
ATOM 1841 O O . PRO A 1 236 ? -4.418 1.222 26.694 1.00 82.06 236 PRO A O 1
ATOM 1844 N N . SER A 1 237 ? -3.177 -0.334 27.724 1.00 74.00 237 SER A N 1
ATOM 1845 C CA . SER A 1 237 ? -4.311 -1.212 28.065 1.00 74.00 237 SER A CA 1
ATOM 1846 C C . SER A 1 237 ? -5.440 -0.484 28.805 1.00 74.00 237 SER A C 1
ATOM 1848 O O . SER A 1 237 ? -6.611 -0.793 28.589 1.00 74.00 237 SER A O 1
ATOM 1850 N N . ARG A 1 238 ? -5.101 0.540 29.602 1.00 74.38 238 ARG A N 1
ATOM 1851 C CA . ARG A 1 238 ? -6.058 1.420 30.293 1.00 74.38 238 ARG A CA 1
ATOM 1852 C C . ARG A 1 238 ? -7.035 2.143 29.358 1.00 74.38 238 ARG A C 1
ATOM 1854 O O . ARG A 1 238 ? -8.164 2.377 29.757 1.00 74.38 238 ARG A O 1
ATOM 1861 N N . LEU A 1 239 ? -6.627 2.468 28.127 1.00 74.69 239 LEU A N 1
ATOM 1862 C CA . LEU A 1 239 ? -7.494 3.164 27.166 1.00 74.69 239 LEU A CA 1
ATOM 1863 C C . LEU A 1 239 ? -8.553 2.240 26.563 1.00 74.69 239 LEU A C 1
ATOM 1865 O O . LEU A 1 239 ? -9.629 2.693 26.201 1.00 74.69 239 LEU A O 1
ATOM 1869 N N . VAL A 1 240 ? -8.246 0.948 26.444 1.00 68.50 240 VAL A N 1
ATOM 1870 C CA . VAL A 1 240 ? -9.133 -0.030 25.794 1.00 68.50 240 VAL A CA 1
ATOM 1871 C C . VAL A 1 240 ? -10.041 -0.728 26.808 1.00 68.50 240 VAL A C 1
ATOM 1873 O O . VAL A 1 240 ? -11.094 -1.242 26.452 1.00 68.50 240 VAL A O 1
ATOM 1876 N N . ALA A 1 241 ? -9.635 -0.769 28.079 1.00 64.06 241 ALA A N 1
ATOM 1877 C CA . ALA A 1 241 ? -10.362 -1.475 29.128 1.00 64.06 241 ALA A CA 1
ATOM 1878 C C . ALA A 1 241 ? -11.591 -0.727 29.670 1.00 64.06 241 ALA A C 1
ATOM 1880 O O . ALA A 1 241 ? -12.309 -1.342 30.459 1.00 64.06 241 ALA A O 1
ATOM 1881 N N . GLY A 1 242 ? -11.808 0.532 29.257 1.00 61.41 242 GLY A N 1
ATOM 1882 C CA . GLY A 1 242 ? -13.016 1.315 29.526 1.00 61.41 242 GLY A CA 1
ATOM 1883 C C . GLY A 1 242 ? -13.442 1.291 30.991 1.00 61.41 242 GLY A C 1
ATOM 1884 O O . GLY A 1 242 ? -14.309 0.509 31.366 1.00 61.41 242 GLY A O 1
ATOM 1885 N N . GLY A 1 243 ? -12.828 2.126 31.829 1.00 56.97 243 GLY A N 1
ATOM 1886 C CA . GLY A 1 243 ? -13.355 2.385 33.168 1.00 56.97 243 GLY A CA 1
ATOM 1887 C C . GLY A 1 243 ? -12.305 2.826 3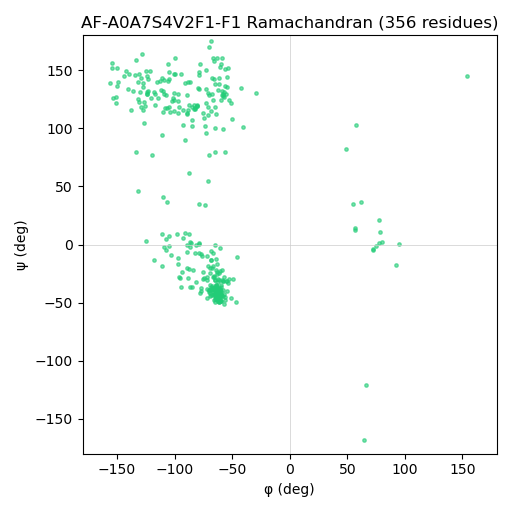4.194 1.00 56.97 243 GLY A C 1
ATOM 1888 O O . GLY A 1 243 ? -11.181 2.320 34.167 1.00 56.97 243 GLY A O 1
ATOM 1889 N N . PRO A 1 244 ? -12.672 3.723 35.129 1.00 55.31 244 PRO A N 1
ATOM 1890 C CA . PRO A 1 244 ? -11.873 4.042 36.316 1.00 55.31 244 PRO A CA 1
ATOM 1891 C C . PRO A 1 244 ? -11.797 2.884 37.342 1.00 55.31 244 PRO A C 1
ATOM 1893 O O . PRO A 1 244 ? -11.027 2.953 38.291 1.00 55.31 244 PRO A O 1
ATOM 1896 N N . GLU A 1 245 ? -12.526 1.783 37.132 1.00 50.84 245 GLU A N 1
ATOM 1897 C CA . GLU A 1 245 ? -12.875 0.796 38.172 1.00 50.84 245 GLU A CA 1
ATOM 1898 C C . GLU A 1 245 ? -12.122 -0.548 38.097 1.00 50.84 245 GLU A C 1
ATOM 1900 O O . GLU A 1 245 ? -12.665 -1.614 38.375 1.00 50.84 245 GLU A O 1
ATOM 1905 N N . LEU A 1 246 ? -10.846 -0.545 37.715 1.00 52.69 246 LEU A N 1
ATOM 1906 C CA . LEU A 1 246 ? -9.952 -1.654 38.090 1.00 52.69 246 LEU A CA 1
ATOM 1907 C C . LEU A 1 246 ? -8.927 -1.168 39.113 1.00 52.69 246 LEU A C 1
ATOM 1909 O O . LEU A 1 246 ? -7.751 -1.518 39.065 1.00 52.69 246 LEU A O 1
ATOM 1913 N N . HIS A 1 247 ? -9.379 -0.352 40.059 1.00 52.31 247 HIS A N 1
ATOM 1914 C CA . HIS A 1 247 ? -8.876 -0.495 41.413 1.00 52.31 247 HIS A CA 1
ATOM 1915 C C . HIS A 1 247 ? -9.528 -1.765 41.940 1.00 52.31 247 HIS A C 1
ATOM 1917 O O . HIS A 1 247 ? -10.698 -1.780 42.301 1.00 52.31 247 HIS A O 1
ATOM 1923 N N . CYS A 1 248 ? -8.802 -2.880 41.845 1.00 51.53 248 CYS A N 1
ATOM 1924 C CA . CYS A 1 248 ? -9.149 -4.086 42.578 1.00 51.53 248 CYS A CA 1
ATOM 1925 C C . CYS A 1 248 ? -8.995 -3.745 44.063 1.00 51.53 248 CYS A C 1
ATOM 1927 O O . CYS A 1 248 ? -7.959 -4.014 44.663 1.00 51.53 248 CYS A O 1
ATOM 1929 N N . GLU A 1 249 ? -9.987 -3.065 44.628 1.00 47.59 249 GLU A N 1
ATOM 1930 C CA . GLU A 1 249 ? -10.071 -2.810 46.054 1.00 47.59 249 GLU A CA 1
ATOM 1931 C C . GLU A 1 249 ? -10.239 -4.175 46.735 1.00 47.59 249 GLU A C 1
ATOM 1933 O O . GLU A 1 249 ? -11.294 -4.799 46.688 1.00 47.59 249 GLU A O 1
ATOM 1938 N N . GLY A 1 250 ? -9.140 -4.705 47.279 1.00 53.69 250 GLY A N 1
ATOM 1939 C CA . GLY A 1 250 ? -9.158 -5.805 48.248 1.00 53.69 250 GLY A CA 1
ATOM 1940 C C . GLY A 1 250 ? -8.981 -7.237 47.730 1.00 53.69 250 GLY A C 1
ATOM 1941 O O . GLY A 1 250 ? -8.971 -8.156 48.544 1.00 53.69 250 GLY A O 1
ATOM 1942 N N . GLY A 1 251 ? -8.801 -7.470 46.426 1.00 56.06 251 GLY A N 1
ATOM 1943 C CA . GLY A 1 251 ? -8.633 -8.823 45.876 1.00 56.06 251 GLY A CA 1
ATOM 1944 C C . GLY A 1 251 ? -7.206 -9.103 45.412 1.00 56.06 251 GLY A C 1
ATOM 1945 O O . GLY A 1 251 ? -6.746 -8.468 44.467 1.00 56.06 251 GLY A O 1
ATOM 1946 N N . ASN A 1 252 ? -6.537 -10.082 46.026 1.00 67.56 252 ASN A N 1
ATOM 1947 C CA . ASN A 1 252 ? -5.194 -10.570 45.681 1.00 67.56 252 ASN A CA 1
ATOM 1948 C C . ASN A 1 252 ? -5.210 -11.354 44.345 1.00 67.56 252 ASN A C 1
ATOM 1950 O O . ASN A 1 252 ? -4.864 -12.531 44.288 1.00 67.56 252 ASN A O 1
ATOM 1954 N N . LEU A 1 253 ? -5.718 -10.741 43.271 1.00 68.75 253 LEU A N 1
ATOM 1955 C CA . LEU A 1 253 ? -5.603 -11.302 41.931 1.00 68.75 253 LEU A CA 1
ATOM 1956 C C . LEU A 1 253 ? -4.128 -11.276 41.556 1.00 68.75 253 LEU A C 1
ATOM 1958 O O . LEU A 1 253 ? -3.501 -10.215 41.582 1.00 68.75 253 LEU A O 1
ATOM 1962 N N . ASP A 1 254 ? -3.586 -12.439 41.199 1.00 77.12 254 ASP A N 1
ATOM 1963 C CA . ASP A 1 254 ? -2.254 -12.466 40.625 1.00 77.12 254 ASP A CA 1
ATOM 1964 C C . ASP A 1 254 ? -2.226 -11.625 39.332 1.00 77.12 254 ASP A C 1
ATOM 1966 O O . ASP A 1 254 ? -3.240 -11.377 38.660 1.00 77.12 254 ASP A O 1
ATOM 1970 N N . ASP A 1 255 ? -1.037 -11.140 38.986 1.00 70.25 255 ASP A N 1
ATOM 1971 C CA . ASP A 1 255 ? -0.855 -10.291 37.810 1.00 70.25 255 ASP A CA 1
ATOM 1972 C C . ASP A 1 255 ? -1.272 -11.020 36.512 1.00 70.25 255 ASP A C 1
ATOM 1974 O O . ASP A 1 255 ? -1.654 -10.392 35.524 1.00 70.25 255 ASP A O 1
ATOM 1978 N N . PHE A 1 256 ? -1.277 -12.357 36.505 1.00 72.00 256 PHE A N 1
ATOM 1979 C CA . PHE A 1 256 ? -1.689 -13.170 35.365 1.00 72.00 256 PHE A CA 1
ATOM 1980 C C . PHE A 1 256 ? -3.209 -13.128 35.122 1.00 72.00 256 PHE A C 1
ATOM 1982 O O . PHE A 1 256 ? -3.644 -12.897 33.987 1.00 72.00 256 PHE A O 1
ATOM 1989 N N . GLU A 1 257 ? -4.036 -13.269 36.153 1.00 77.12 257 GLU A N 1
ATOM 1990 C CA . GLU A 1 257 ? -5.494 -13.189 36.053 1.00 77.12 257 GLU A CA 1
ATOM 1991 C C . GLU A 1 257 ? -5.951 -11.767 35.713 1.00 77.12 257 GLU A C 1
ATOM 1993 O O . GLU A 1 257 ? -6.830 -11.579 34.862 1.00 77.12 257 GLU A O 1
ATOM 1998 N N . LEU A 1 258 ? -5.279 -10.743 36.251 1.00 70.62 258 LEU A N 1
ATOM 1999 C CA . LEU A 1 258 ? -5.526 -9.355 35.856 1.00 70.62 258 LEU A CA 1
ATOM 2000 C C . LEU A 1 258 ? -5.244 -9.137 34.357 1.00 70.62 258 LEU A C 1
ATOM 2002 O O . LEU A 1 258 ? -6.044 -8.514 33.645 1.00 70.62 258 LEU A O 1
ATOM 2006 N N . ARG A 1 259 ? -4.143 -9.695 33.836 1.00 70.88 259 ARG A N 1
ATOM 2007 C CA . ARG A 1 259 ? -3.82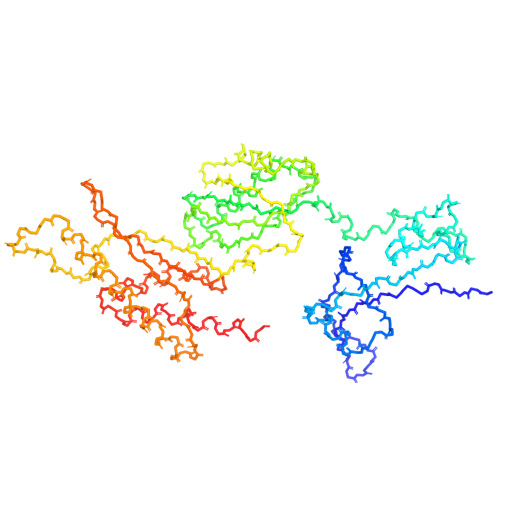1 -9.669 32.396 1.00 70.88 259 ARG A CA 1
ATOM 2008 C C . ARG A 1 259 ? -4.879 -10.400 31.570 1.00 70.88 259 ARG A C 1
ATOM 2010 O O . ARG A 1 259 ? -5.337 -9.873 30.552 1.00 70.88 259 ARG A O 1
ATOM 2017 N N . ARG A 1 260 ? -5.320 -11.580 32.010 1.00 76.44 260 ARG A N 1
ATOM 2018 C CA . ARG A 1 260 ? -6.337 -12.392 31.323 1.00 76.44 260 ARG A CA 1
ATOM 2019 C C . ARG A 1 260 ? -7.688 -11.680 31.250 1.00 76.44 260 ARG A C 1
ATOM 2021 O O . ARG A 1 260 ? -8.324 -11.670 30.190 1.00 76.44 260 ARG A O 1
ATOM 2028 N N . LEU A 1 261 ? -8.108 -11.034 32.338 1.00 76.12 261 LEU A N 1
ATOM 2029 C CA . LEU A 1 261 ? -9.314 -10.207 32.392 1.00 76.12 261 LEU A CA 1
ATOM 2030 C C . LEU A 1 261 ? -9.240 -9.026 31.419 1.00 76.12 261 LEU A C 1
ATOM 2032 O O . LEU A 1 261 ? -10.189 -8.801 30.660 1.00 76.12 261 LEU A O 1
ATOM 2036 N N . ARG A 1 262 ? -8.101 -8.325 31.367 1.00 72.50 262 ARG A N 1
ATOM 2037 C CA . ARG A 1 262 ? -7.872 -7.222 30.419 1.00 72.50 262 ARG A CA 1
ATOM 2038 C C . ARG A 1 262 ? -7.971 -7.691 28.968 1.00 72.50 262 ARG A C 1
ATOM 2040 O O . ARG A 1 262 ? -8.723 -7.099 28.199 1.00 72.50 262 ARG A O 1
ATOM 2047 N N . VAL A 1 263 ? -7.314 -8.795 28.600 1.00 72.81 263 VAL A N 1
ATOM 2048 C CA . VAL A 1 263 ? -7.416 -9.376 27.243 1.00 72.81 263 VAL A CA 1
ATOM 2049 C C . VAL A 1 263 ? -8.863 -9.722 26.891 1.00 72.81 263 VAL A C 1
ATOM 2051 O O . VAL A 1 263 ? -9.323 -9.416 25.791 1.00 72.81 263 VAL A O 1
ATOM 2054 N N . ARG A 1 264 ? -9.606 -10.346 27.815 1.00 78.56 264 ARG A N 1
ATOM 2055 C CA . ARG A 1 264 ? -11.020 -10.698 27.600 1.00 78.56 264 ARG A CA 1
ATOM 2056 C C . ARG A 1 264 ? -11.898 -9.465 27.387 1.00 78.56 264 ARG A C 1
ATOM 2058 O O . ARG A 1 264 ? -12.802 -9.529 26.557 1.00 78.56 264 ARG A O 1
ATOM 2065 N N . ARG A 1 265 ? -11.654 -8.366 28.111 1.00 75.38 265 ARG A N 1
ATOM 2066 C CA . ARG A 1 265 ? -12.368 -7.093 27.906 1.00 75.38 265 ARG A CA 1
ATOM 2067 C C . ARG A 1 265 ? -12.042 -6.485 26.547 1.00 75.38 265 ARG A C 1
ATOM 2069 O O . ARG A 1 265 ? -12.965 -6.188 25.801 1.00 75.38 265 ARG A O 1
ATOM 2076 N N . VAL A 1 266 ? -10.760 -6.412 26.179 1.00 74.75 266 VAL A N 1
ATOM 2077 C CA . VAL A 1 266 ? -10.337 -5.923 24.855 1.00 74.75 266 VAL A CA 1
ATOM 2078 C C . VAL A 1 266 ? -11.001 -6.725 23.736 1.00 74.75 266 VAL A C 1
ATOM 2080 O O . VAL A 1 266 ? -11.561 -6.146 22.812 1.00 74.75 266 VAL A O 1
ATOM 2083 N N . ARG A 1 267 ? -10.984 -8.061 23.816 1.00 78.75 267 ARG A N 1
ATOM 2084 C CA . ARG A 1 267 ? -11.618 -8.921 22.802 1.00 78.75 267 ARG A CA 1
ATOM 2085 C C . ARG A 1 267 ? -13.123 -8.677 22.692 1.00 78.75 267 ARG A C 1
ATOM 2087 O O . ARG A 1 267 ? -13.627 -8.619 21.577 1.00 78.75 267 ARG A O 1
ATOM 2094 N N . ARG A 1 268 ? -13.819 -8.500 23.821 1.00 81.12 2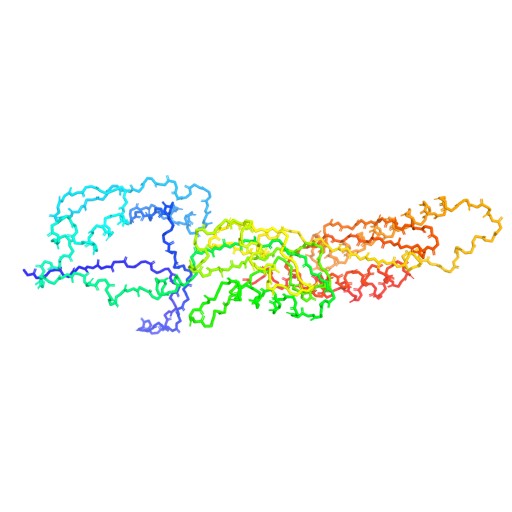68 ARG A N 1
ATOM 2095 C CA . ARG A 1 268 ? -15.246 -8.143 23.841 1.00 81.12 268 ARG A CA 1
ATOM 2096 C C . ARG A 1 268 ? -15.500 -6.766 23.224 1.00 81.12 268 ARG A C 1
ATOM 2098 O O . ARG A 1 268 ? -16.381 -6.652 22.383 1.00 81.12 268 ARG A O 1
ATOM 2105 N N . ALA A 1 269 ? -14.691 -5.762 23.563 1.00 76.88 269 ALA A N 1
ATOM 2106 C CA . ALA A 1 269 ? -14.792 -4.423 22.984 1.00 76.88 269 ALA A CA 1
ATOM 2107 C C . ALA A 1 269 ? -14.571 -4.437 21.461 1.00 76.88 269 ALA A C 1
ATOM 2109 O O . ALA A 1 269 ? -15.331 -3.818 20.723 1.00 76.88 269 ALA A O 1
ATOM 2110 N N . LEU A 1 270 ? -13.581 -5.197 20.976 1.00 79.56 270 LEU A N 1
ATOM 2111 C CA . LEU A 1 270 ? -13.316 -5.370 19.542 1.00 79.56 270 LEU A CA 1
ATOM 2112 C C . LEU A 1 270 ? -14.452 -6.100 18.813 1.00 79.56 270 LEU A C 1
ATOM 2114 O O . LEU A 1 270 ? -14.774 -5.743 17.681 1.00 79.56 270 LEU A O 1
ATOM 2118 N N . ALA A 1 271 ? -15.051 -7.115 19.443 1.00 82.62 271 ALA A N 1
ATOM 2119 C CA . ALA A 1 271 ? -16.205 -7.822 18.890 1.00 82.62 271 ALA A CA 1
ATOM 2120 C C . ALA A 1 271 ? -17.420 -6.888 18.775 1.00 82.62 271 ALA A C 1
ATOM 2122 O O . ALA A 1 271 ? -17.970 -6.751 17.685 1.00 82.62 271 ALA A O 1
ATOM 2123 N N . GLY A 1 272 ? -17.748 -6.160 19.849 1.00 83.44 272 GLY A N 1
ATOM 2124 C CA . GLY A 1 272 ? -18.823 -5.164 19.835 1.00 83.44 272 GLY A CA 1
ATOM 2125 C C . GLY A 1 272 ? -18.574 -4.041 18.824 1.00 83.44 272 GLY A C 1
ATOM 2126 O O . GLY A 1 272 ? -19.481 -3.652 18.096 1.00 83.44 272 GLY A O 1
ATOM 2127 N N . PHE A 1 273 ? -17.327 -3.579 18.678 1.00 81.38 273 PHE A N 1
ATOM 2128 C CA . PHE A 1 273 ? -16.979 -2.580 17.665 1.00 81.38 273 PHE A CA 1
ATOM 2129 C C . PHE A 1 273 ? -17.198 -3.089 16.234 1.00 81.38 273 PHE A C 1
ATOM 2131 O O . PHE A 1 273 ? -17.604 -2.322 15.364 1.00 81.38 273 PHE A O 1
ATOM 2138 N N . ARG A 1 274 ? -16.947 -4.377 15.963 1.00 83.50 274 ARG A N 1
ATOM 2139 C CA . ARG A 1 274 ? -17.215 -4.975 14.646 1.00 83.50 274 ARG A CA 1
ATOM 2140 C C . ARG A 1 274 ? -18.709 -4.979 14.329 1.00 83.50 274 ARG A C 1
ATOM 2142 O O . ARG A 1 274 ? -19.079 -4.663 13.201 1.00 83.50 274 ARG A O 1
ATOM 2149 N N . GLU A 1 275 ? -19.546 -5.317 15.303 1.00 84.81 275 GLU A N 1
ATOM 2150 C CA . GLU A 1 275 ? -21.005 -5.282 15.158 1.00 84.81 275 GLU A CA 1
ATOM 2151 C C . GLU A 1 275 ? -21.504 -3.852 14.939 1.00 84.81 275 GLU A C 1
ATOM 2153 O O . GLU A 1 275 ? -22.238 -3.601 13.982 1.00 84.81 275 GLU A O 1
ATOM 2158 N N . PHE A 1 276 ? -21.018 -2.909 15.749 1.00 82.56 276 PHE A N 1
ATOM 2159 C CA . PHE A 1 276 ? -21.294 -1.481 15.617 1.00 82.56 276 PHE A CA 1
ATOM 2160 C C . PHE A 1 276 ? -20.897 -0.940 14.237 1.00 82.56 276 PHE A C 1
ATOM 2162 O O . PHE A 1 276 ? -21.713 -0.336 13.544 1.00 82.56 276 PHE A O 1
ATOM 2169 N N . ALA A 1 277 ? -19.669 -1.205 13.787 1.00 80.44 277 ALA A N 1
ATOM 2170 C CA . ALA A 1 277 ? -19.200 -0.769 12.476 1.00 80.44 277 ALA A CA 1
ATOM 2171 C C . ALA A 1 277 ? -19.995 -1.414 11.333 1.00 80.44 277 ALA A C 1
ATOM 2173 O O . ALA A 1 277 ? -20.245 -0.759 10.326 1.00 80.44 277 ALA A O 1
ATOM 2174 N N . GLY A 1 278 ? -20.415 -2.674 11.488 1.00 83.00 278 GLY A N 1
ATOM 2175 C CA . GLY A 1 278 ? -21.304 -3.348 10.544 1.00 83.00 278 GLY A CA 1
ATOM 2176 C C . GLY A 1 278 ? -22.690 -2.703 10.474 1.00 83.00 278 GLY A C 1
ATOM 2177 O O . GLY A 1 278 ? -23.235 -2.559 9.384 1.00 83.00 278 GLY A O 1
ATOM 2178 N N . ALA A 1 279 ? -23.245 -2.265 11.607 1.00 82.31 279 ALA A N 1
ATOM 2179 C CA . ALA A 1 279 ? -24.502 -1.518 11.637 1.00 82.31 279 ALA A CA 1
ATOM 2180 C C . ALA A 1 279 ? -24.369 -0.164 10.924 1.00 82.31 279 ALA A C 1
ATOM 2182 O O . ALA A 1 279 ? -25.180 0.138 10.055 1.00 82.31 279 ALA A O 1
ATOM 2183 N N . VAL A 1 280 ? -23.299 0.588 11.204 1.00 77.69 280 VAL A N 1
ATOM 2184 C CA . VAL A 1 280 ? -23.000 1.856 10.516 1.00 77.69 280 VAL A CA 1
ATOM 2185 C C . VAL A 1 280 ? -22.813 1.648 9.005 1.00 77.69 280 VAL A C 1
ATOM 2187 O O . VAL A 1 280 ? -23.274 2.466 8.214 1.00 77.69 280 VAL A O 1
ATOM 2190 N N . ALA A 1 281 ? -22.180 0.545 8.587 1.00 80.69 281 ALA A N 1
ATOM 2191 C CA . ALA A 1 281 ? -22.063 0.181 7.172 1.00 80.69 281 ALA A CA 1
ATOM 2192 C C . ALA A 1 281 ? -23.434 -0.040 6.520 1.00 80.69 281 ALA A C 1
ATOM 2194 O O . ALA A 1 281 ? -23.716 0.560 5.485 1.00 80.69 281 ALA A O 1
ATOM 2195 N N . ARG A 1 282 ? -24.303 -0.839 7.150 1.00 85.75 282 ARG A N 1
ATOM 2196 C CA . ARG A 1 282 ? -25.652 -1.123 6.636 1.00 85.75 282 ARG A CA 1
ATOM 2197 C C . ARG A 1 282 ? -26.522 0.125 6.548 1.00 85.75 282 ARG A C 1
ATOM 2199 O O . ARG A 1 282 ? -27.206 0.306 5.549 1.00 85.75 282 ARG A O 1
ATOM 2206 N N . GLU A 1 283 ? -26.458 1.003 7.548 1.00 83.56 283 GLU A N 1
ATOM 2207 C CA . GLU A 1 283 ? -27.148 2.303 7.526 1.00 83.56 283 GLU A CA 1
ATOM 2208 C C . GLU A 1 283 ? -26.708 3.179 6.341 1.00 83.56 283 GLU A C 1
ATOM 2210 O O . GLU A 1 283 ? -27.498 3.962 5.823 1.00 83.56 283 GLU A O 1
ATOM 2215 N N . ALA A 1 284 ? -25.462 3.033 5.890 1.00 79.44 284 ALA A N 1
ATOM 2216 C CA . ALA A 1 284 ? -24.927 3.727 4.724 1.00 79.44 284 ALA A CA 1
ATOM 2217 C C . ALA A 1 284 ? -25.106 2.949 3.403 1.00 79.44 284 ALA A C 1
ATOM 2219 O O . ALA A 1 284 ? -24.502 3.323 2.399 1.00 79.44 284 ALA A O 1
ATOM 2220 N N . GLY A 1 285 ? -25.882 1.858 3.395 1.00 82.94 285 GLY A N 1
ATOM 2221 C CA . GLY A 1 285 ? -26.120 1.038 2.203 1.00 82.94 285 GLY A CA 1
ATOM 2222 C C . GLY A 1 285 ? -24.974 0.087 1.838 1.00 82.94 285 GLY A C 1
ATOM 2223 O O . GLY A 1 285 ? -24.871 -0.329 0.688 1.00 82.94 285 GLY A O 1
ATOM 2224 N N . ARG A 1 286 ? -24.089 -0.261 2.782 1.00 77.88 286 ARG A N 1
ATOM 2225 C CA . ARG A 1 286 ? -22.990 -1.218 2.573 1.00 77.88 286 ARG A CA 1
ATOM 2226 C C . ARG A 1 286 ? -23.274 -2.562 3.236 1.00 77.88 286 ARG A C 1
ATOM 2228 O O . ARG A 1 286 ? -23.723 -2.630 4.377 1.00 77.88 286 ARG A O 1
ATOM 2235 N N . GLU A 1 287 ? -22.907 -3.640 2.551 1.00 75.31 287 GLU A N 1
ATOM 2236 C CA . GLU A 1 287 ? -23.025 -5.005 3.080 1.00 75.31 287 GLU A CA 1
ATOM 2237 C C . GLU A 1 287 ? -21.944 -5.314 4.136 1.00 75.31 287 GLU A C 1
ATOM 2239 O O . GLU A 1 287 ? -22.179 -6.072 5.079 1.00 75.31 287 GLU A O 1
ATOM 2244 N N . TYR A 1 288 ? -20.770 -4.674 4.033 1.00 72.56 288 TYR A N 1
ATOM 2245 C CA . TYR A 1 288 ? -19.610 -4.959 4.881 1.00 72.56 288 TYR A CA 1
ATOM 2246 C C . TYR A 1 288 ? -18.989 -3.696 5.494 1.00 72.56 288 TYR A C 1
ATOM 2248 O O . TYR A 1 288 ? -18.951 -2.647 4.848 1.00 72.56 288 TYR A O 1
ATOM 2256 N N . PRO A 1 289 ? -18.438 -3.786 6.722 1.00 72.94 289 PRO A N 1
ATOM 2257 C CA . PRO A 1 289 ? -17.655 -2.704 7.303 1.00 72.94 289 PRO A CA 1
ATOM 2258 C C . PRO A 1 289 ? -16.336 -2.493 6.532 1.00 72.94 289 PRO A C 1
ATOM 2260 O O . PRO A 1 289 ? -15.838 -3.417 5.883 1.00 72.94 289 PRO A O 1
ATOM 2263 N N . PRO A 1 290 ? -15.698 -1.316 6.667 1.00 69.69 290 PRO A N 1
ATOM 2264 C CA . PRO A 1 290 ? -14.446 -0.972 5.974 1.00 69.69 290 PRO A CA 1
ATOM 2265 C C . PRO A 1 290 ? -13.222 -1.830 6.372 1.00 69.69 290 PRO A C 1
ATOM 2267 O O . PRO A 1 290 ? -12.124 -1.637 5.855 1.00 69.69 290 PRO A O 1
ATOM 2270 N N . PHE A 1 291 ? -13.371 -2.789 7.288 1.00 75.50 291 PHE A N 1
ATOM 2271 C CA . PHE A 1 291 ? -12.300 -3.676 7.743 1.00 75.50 291 PHE A CA 1
ATOM 2272 C C . PHE A 1 291 ? -12.775 -5.131 7.806 1.00 75.50 291 PHE A C 1
ATOM 2274 O O . PHE A 1 291 ? -13.921 -5.420 8.144 1.00 75.50 291 PHE A O 1
ATOM 2281 N N . ARG A 1 292 ? -11.873 -6.073 7.507 1.00 73.56 292 ARG A N 1
ATOM 2282 C CA . ARG A 1 292 ? -12.159 -7.518 7.548 1.00 73.56 292 ARG A CA 1
ATOM 2283 C C . ARG A 1 292 ? -11.995 -8.110 8.944 1.00 73.56 292 ARG A C 1
ATOM 2285 O O . ARG A 1 292 ? -12.731 -9.018 9.319 1.00 73.56 292 ARG A O 1
ATOM 2292 N N . HIS A 1 293 ? -11.016 -7.628 9.706 1.00 70.62 293 HIS A N 1
ATOM 2293 C CA . HIS A 1 293 ? -10.651 -8.232 10.983 1.00 70.62 293 HIS A CA 1
ATOM 2294 C C . HIS A 1 293 ? -10.107 -7.197 11.965 1.00 70.62 293 HIS A C 1
ATOM 2296 O O . HIS A 1 293 ? -9.250 -6.399 11.599 1.00 70.62 293 HIS A O 1
ATOM 2302 N N . ALA A 1 294 ? -10.543 -7.280 13.225 1.00 70.12 294 ALA A N 1
ATOM 2303 C CA . ALA A 1 294 ? -9.841 -6.693 14.361 1.00 70.12 294 ALA A CA 1
ATOM 2304 C C . ALA A 1 294 ? -9.374 -7.788 15.348 1.00 70.12 294 ALA A C 1
ATOM 2306 O O . ALA A 1 294 ? -10.173 -8.656 15.708 1.00 70.12 294 ALA A O 1
ATOM 2307 N N . ARG A 1 295 ? -8.096 -7.804 15.752 1.00 76.50 295 ARG A N 1
ATOM 2308 C CA . ARG A 1 295 ? -7.547 -8.699 16.800 1.00 76.50 295 ARG A CA 1
ATOM 2309 C C . ARG A 1 295 ? -6.880 -7.878 17.891 1.00 76.50 295 ARG A C 1
ATOM 2311 O O . ARG A 1 295 ? -6.254 -6.873 17.593 1.00 76.50 295 ARG A O 1
ATOM 2318 N N . GLY A 1 296 ? -6.981 -8.334 19.135 1.00 71.31 296 GLY A N 1
ATOM 2319 C CA . GLY A 1 296 ? -6.318 -7.719 20.281 1.00 71.31 296 GLY A CA 1
ATOM 2320 C C . GLY A 1 296 ? -5.440 -8.725 21.013 1.00 71.31 296 GLY A C 1
ATOM 2321 O O . GLY A 1 296 ? -5.920 -9.805 21.378 1.00 71.31 296 GLY A O 1
ATOM 2322 N N . THR A 1 297 ? -4.189 -8.348 21.258 1.00 75.19 297 THR A N 1
ATOM 2323 C CA . THR A 1 297 ? -3.226 -9.104 22.065 1.00 75.19 297 THR A CA 1
ATOM 2324 C C . THR A 1 297 ? -2.670 -8.182 23.142 1.00 75.19 297 THR A C 1
ATOM 2326 O O . THR A 1 297 ? -2.114 -7.133 22.824 1.00 75.19 297 THR A O 1
ATOM 2329 N N . ALA A 1 298 ? -2.808 -8.547 24.418 1.00 67.69 298 ALA A N 1
ATOM 2330 C CA . ALA A 1 298 ? -2.116 -7.809 25.471 1.00 67.69 298 ALA A CA 1
ATOM 2331 C C . ALA A 1 298 ? -0.623 -8.136 25.429 1.00 67.69 298 ALA A C 1
ATOM 2333 O O . ALA A 1 298 ? -0.237 -9.300 25.337 1.00 67.69 298 ALA A O 1
ATOM 2334 N N . LEU A 1 299 ? 0.191 -7.093 25.513 1.00 72.56 299 LEU A N 1
ATOM 2335 C CA . LEU A 1 299 ? 1.634 -7.161 25.638 1.00 72.56 299 LEU A CA 1
ATOM 2336 C C . LEU A 1 299 ? 1.983 -6.697 27.049 1.00 72.56 299 LEU A C 1
ATOM 2338 O O . LEU A 1 299 ? 1.749 -5.547 27.422 1.00 72.56 299 LEU A O 1
ATOM 2342 N N . THR A 1 300 ? 2.507 -7.609 27.855 1.00 64.62 300 THR A N 1
ATOM 2343 C CA . THR A 1 300 ? 2.848 -7.341 29.253 1.00 64.62 300 THR A CA 1
ATOM 2344 C C . THR A 1 300 ? 4.287 -7.757 29.500 1.00 64.62 300 THR A C 1
ATOM 2346 O O . THR A 1 300 ? 4.599 -8.942 29.399 1.00 64.62 300 THR A O 1
ATOM 2349 N N . GLY A 1 301 ? 5.142 -6.786 29.815 1.00 68.94 301 GLY A N 1
ATOM 2350 C CA . GLY A 1 301 ? 6.501 -7.013 30.303 1.00 68.94 301 GLY A CA 1
ATOM 2351 C C . GLY A 1 301 ? 6.592 -6.726 31.807 1.00 68.94 301 GLY A C 1
ATOM 2352 O O . GLY A 1 301 ? 5.779 -5.950 32.314 1.00 68.94 301 GLY A O 1
ATOM 2353 N N . PRO A 1 302 ? 7.553 -7.323 32.535 1.00 67.44 302 PRO A N 1
ATOM 2354 C CA . PRO A 1 302 ? 7.812 -6.962 33.927 1.00 67.44 302 PRO A CA 1
ATOM 2355 C C . PRO A 1 302 ? 8.161 -5.468 34.029 1.00 67.44 302 PRO A C 1
ATOM 2357 O O . PRO A 1 302 ? 9.007 -4.984 33.282 1.00 67.44 302 PRO A O 1
ATOM 2360 N N . GLY A 1 303 ? 7.490 -4.728 34.916 1.00 68.19 303 GLY A N 1
ATOM 2361 C CA . GLY A 1 303 ? 7.774 -3.307 35.175 1.00 68.19 303 GLY A CA 1
ATOM 2362 C C . GLY A 1 303 ? 7.365 -2.317 34.073 1.00 68.19 303 GLY A C 1
ATOM 2363 O O . GLY A 1 303 ? 7.482 -1.111 34.274 1.00 68.19 303 GLY A O 1
ATOM 2364 N N . ALA A 1 304 ? 6.853 -2.783 32.931 1.00 67.56 304 ALA A N 1
ATOM 2365 C CA . ALA A 1 304 ? 6.368 -1.918 31.859 1.00 67.56 304 ALA A CA 1
ATOM 2366 C C . ALA A 1 304 ? 4.851 -1.685 31.981 1.00 67.56 304 ALA A C 1
ATOM 2368 O O . ALA A 1 304 ? 4.119 -2.600 32.376 1.00 67.56 304 ALA A O 1
ATOM 2369 N N . PRO A 1 305 ? 4.333 -0.499 31.602 1.00 70.31 305 PRO A N 1
ATOM 2370 C CA . PRO A 1 305 ? 2.894 -0.299 31.500 1.00 70.31 305 PRO A CA 1
ATOM 2371 C C . PRO A 1 305 ? 2.299 -1.365 30.575 1.00 70.31 305 PRO A C 1
ATOM 2373 O O . PRO A 1 305 ? 2.856 -1.667 29.524 1.00 70.31 305 PRO A O 1
ATOM 2376 N N . ALA A 1 306 ? 1.175 -1.965 30.969 1.00 77.25 306 ALA A N 1
ATOM 2377 C CA . ALA A 1 306 ? 0.537 -2.991 30.155 1.00 77.25 306 ALA A CA 1
ATOM 2378 C C . ALA A 1 306 ? 0.054 -2.373 28.833 1.00 77.25 306 ALA A C 1
ATOM 2380 O O . ALA A 1 306 ? -0.800 -1.478 28.833 1.00 77.25 306 ALA A O 1
ATOM 2381 N N . TRP A 1 307 ? 0.583 -2.864 27.716 1.00 83.69 307 TRP A N 1
ATOM 2382 C CA . TRP A 1 307 ? 0.207 -2.453 26.368 1.00 83.69 307 TRP A CA 1
ATOM 2383 C C . TRP A 1 307 ? -0.764 -3.464 25.759 1.00 83.69 307 TRP A C 1
ATOM 2385 O O . TRP A 1 307 ? -0.887 -4.607 26.193 1.00 83.69 307 TRP A O 1
ATOM 2395 N N . CYS A 1 308 ? -1.480 -3.038 24.733 1.00 80.56 308 CYS A N 1
ATOM 2396 C CA . CYS A 1 308 ? -2.315 -3.881 23.904 1.00 80.56 308 CYS A CA 1
ATOM 2397 C C . CYS A 1 308 ? -1.985 -3.595 22.445 1.00 80.56 308 CYS A C 1
ATOM 2399 O O . CYS A 1 308 ? -2.120 -2.461 21.994 1.00 80.56 308 CYS A O 1
ATOM 2401 N N . ALA A 1 309 ? -1.586 -4.624 21.709 1.00 85.50 309 ALA A N 1
ATOM 2402 C CA . ALA A 1 309 ? -1.533 -4.575 20.261 1.00 85.50 309 ALA A CA 1
ATOM 2403 C C . ALA A 1 309 ? -2.940 -4.816 19.714 1.00 85.50 309 ALA A C 1
ATOM 2405 O O . ALA A 1 309 ? -3.542 -5.864 19.963 1.00 85.50 309 ALA A O 1
ATOM 2406 N N . VAL A 1 310 ? -3.472 -3.844 18.983 1.00 84.12 310 VAL A N 1
ATOM 2407 C CA . VAL A 1 310 ? -4.698 -3.986 18.203 1.00 84.12 310 VAL A CA 1
ATOM 2408 C C . VAL A 1 310 ? -4.317 -4.064 16.737 1.00 84.12 310 VAL A C 1
ATOM 2410 O O . VAL A 1 310 ? -3.760 -3.123 16.184 1.00 84.12 310 VAL A O 1
ATOM 2413 N N . SER A 1 311 ? -4.628 -5.190 16.111 1.00 87.81 311 SER A N 1
ATOM 2414 C CA . SER A 1 311 ? -4.437 -5.403 14.687 1.00 87.81 311 SER A CA 1
ATOM 2415 C C . SER A 1 311 ? -5.739 -5.149 13.938 1.00 87.81 311 SER A C 1
ATOM 2417 O O . SER A 1 311 ? -6.774 -5.705 14.305 1.00 87.81 311 SER A O 1
ATOM 2419 N N . LEU A 1 312 ? -5.673 -4.331 12.890 1.00 86.81 312 LEU A N 1
ATOM 2420 C CA . LEU A 1 312 ? -6.769 -3.996 11.988 1.00 86.81 312 LEU A CA 1
ATOM 2421 C C . LEU A 1 312 ? -6.391 -4.407 10.565 1.00 86.81 312 LEU A C 1
ATOM 2423 O O . LEU A 1 312 ? -5.353 -3.998 10.054 1.00 86.81 312 LEU A O 1
ATOM 2427 N N . ALA A 1 313 ? -7.242 -5.198 9.922 1.00 88.38 313 ALA A N 1
ATOM 2428 C CA . ALA A 1 313 ? -7.093 -5.583 8.525 1.00 88.38 313 ALA A CA 1
ATOM 2429 C C . ALA A 1 313 ? -8.075 -4.791 7.654 1.00 88.38 313 ALA A C 1
ATOM 2431 O O . ALA A 1 313 ? -9.290 -4.959 7.785 1.00 88.38 313 ALA A O 1
ATOM 2432 N N . ILE A 1 314 ? -7.548 -3.939 6.781 1.00 85.25 314 ILE A N 1
ATOM 2433 C CA . ILE A 1 314 ? -8.277 -2.924 6.016 1.00 85.25 314 ILE A CA 1
ATOM 2434 C C . ILE A 1 314 ? -8.074 -3.172 4.515 1.00 85.25 314 ILE A C 1
ATOM 2436 O O . ILE A 1 314 ? -7.041 -3.702 4.105 1.00 85.25 314 ILE A O 1
ATOM 2440 N N . ARG A 1 315 ? -9.065 -2.826 3.688 1.00 82.38 315 ARG A N 1
ATOM 2441 C CA . ARG A 1 315 ? -8.929 -2.901 2.226 1.00 82.38 315 ARG A CA 1
ATOM 2442 C C . ARG A 1 315 ? -8.140 -1.686 1.686 1.00 82.38 315 ARG A C 1
ATOM 2444 O O . ARG A 1 315 ? -8.308 -0.593 2.221 1.00 82.38 315 ARG A O 1
ATOM 2451 N N . PRO A 1 316 ? -7.331 -1.836 0.622 1.00 76.94 316 PRO A N 1
ATOM 2452 C CA . PRO A 1 316 ? -6.384 -0.800 0.188 1.00 76.94 316 PRO A CA 1
ATOM 2453 C C . PRO A 1 316 ? -7.003 0.454 -0.435 1.00 76.94 316 PRO A C 1
ATOM 2455 O O . PRO A 1 316 ? -6.335 1.478 -0.505 1.00 76.94 316 PRO A O 1
ATOM 2458 N N . HIS A 1 317 ? -8.257 0.391 -0.887 1.00 75.94 317 HIS A N 1
ATOM 2459 C CA . HIS A 1 317 ? -8.945 1.508 -1.548 1.00 75.94 317 HIS A CA 1
ATOM 2460 C C . HIS A 1 317 ? -9.481 2.570 -0.576 1.00 75.94 317 HIS A C 1
ATOM 2462 O O . HIS A 1 317 ? -10.136 3.520 -0.997 1.00 75.94 317 HIS A O 1
ATOM 2468 N N . LEU A 1 318 ? -9.270 2.408 0.731 1.00 77.44 318 LEU A N 1
ATOM 2469 C CA . LEU A 1 318 ? -9.698 3.421 1.686 1.00 77.44 318 LEU A CA 1
ATOM 2470 C C . LEU A 1 318 ? -8.736 4.620 1.711 1.00 77.44 318 LEU A C 1
ATOM 2472 O O . LEU A 1 318 ? -7.547 4.461 1.430 1.00 77.44 318 LEU A O 1
ATOM 2476 N N . PRO A 1 319 ? -9.222 5.810 2.117 1.00 80.12 319 PRO A N 1
ATOM 2477 C CA . PRO A 1 319 ? -8.371 6.979 2.308 1.00 80.12 319 PRO A CA 1
ATOM 2478 C C . PRO A 1 319 ? -7.183 6.698 3.235 1.00 80.12 319 PRO A C 1
ATOM 2480 O O . PRO A 1 319 ? -7.283 5.894 4.165 1.00 80.12 319 PRO A O 1
ATOM 2483 N N . VAL A 1 320 ? -6.081 7.424 3.038 1.00 80.88 320 VAL A N 1
ATOM 2484 C CA . VAL A 1 320 ? -4.831 7.288 3.812 1.00 80.88 320 VAL A CA 1
ATOM 2485 C C . VAL A 1 320 ? -5.068 7.419 5.323 1.00 80.88 320 VAL A C 1
ATOM 2487 O O . VAL A 1 320 ? -4.397 6.774 6.128 1.00 80.88 320 VAL A O 1
ATOM 2490 N N . GLU A 1 321 ? -6.058 8.211 5.736 1.00 83.88 321 GLU A N 1
ATOM 2491 C CA . GLU A 1 321 ? -6.422 8.437 7.135 1.00 83.88 321 GLU A CA 1
ATOM 2492 C C . GLU A 1 321 ? -7.313 7.337 7.729 1.00 83.88 321 GLU A C 1
ATOM 2494 O O . GLU A 1 321 ? -7.586 7.357 8.936 1.00 83.88 321 GLU A O 1
ATOM 2499 N N . ALA A 1 322 ? -7.790 6.383 6.924 1.00 84.38 322 ALA A N 1
ATOM 2500 C CA . ALA A 1 322 ? -8.725 5.350 7.358 1.00 84.38 322 ALA A CA 1
ATOM 2501 C C . ALA A 1 322 ? -8.227 4.524 8.550 1.00 84.38 322 ALA A C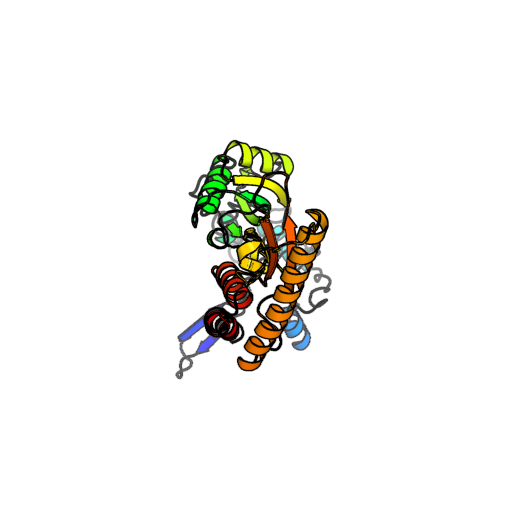 1
ATOM 2503 O O . ALA A 1 322 ? -8.997 4.384 9.505 1.00 84.38 322 ALA A O 1
ATOM 2504 N N . PRO A 1 323 ? -6.963 4.056 8.602 1.00 84.12 323 PRO A N 1
ATOM 2505 C CA . PRO A 1 323 ? -6.464 3.320 9.761 1.00 84.12 323 PRO A CA 1
ATOM 2506 C C . PRO A 1 323 ? -6.530 4.148 11.050 1.00 84.12 323 PRO A C 1
ATOM 2508 O O . PRO A 1 323 ? -7.005 3.665 12.080 1.00 84.12 323 PRO A O 1
ATOM 2511 N N . ARG A 1 324 ? -6.126 5.427 10.990 1.00 85.50 324 ARG A N 1
ATOM 2512 C CA . ARG A 1 324 ? -6.154 6.346 12.142 1.00 85.50 324 ARG A CA 1
ATOM 2513 C C . ARG A 1 324 ? -7.583 6.626 12.604 1.00 85.50 324 ARG A C 1
ATOM 2515 O O . ARG A 1 324 ? -7.859 6.603 13.802 1.00 85.50 324 ARG A O 1
ATOM 2522 N N . ARG A 1 325 ? -8.503 6.871 11.667 1.00 87.94 325 ARG A N 1
ATOM 2523 C CA . ARG A 1 325 ? -9.920 7.123 11.966 1.00 87.94 325 ARG A CA 1
ATOM 2524 C C . ARG A 1 325 ? -10.612 5.890 12.548 1.00 87.94 325 ARG A C 1
ATOM 2526 O O . ARG A 1 325 ? -11.339 6.034 13.528 1.00 87.94 325 ARG A O 1
ATOM 2533 N N . LEU A 1 326 ? -10.335 4.695 12.019 1.00 86.00 326 LEU A N 1
ATOM 2534 C CA . LEU A 1 326 ? -10.845 3.428 12.554 1.00 86.00 326 LEU A CA 1
ATOM 2535 C C . LEU A 1 326 ? -10.347 3.168 13.972 1.00 86.00 326 LEU A C 1
ATOM 2537 O O . LEU A 1 326 ? -11.143 2.855 14.854 1.00 86.00 326 LEU A O 1
ATOM 2541 N N . LEU A 1 327 ? -9.048 3.352 14.207 1.00 86.00 327 LEU A N 1
ATOM 2542 C CA . LEU A 1 327 ? -8.467 3.210 15.537 1.00 86.00 327 LEU A CA 1
ATOM 2543 C C . LEU A 1 327 ? -9.085 4.201 16.529 1.00 86.00 327 LEU A C 1
ATOM 2545 O O . LEU A 1 327 ? -9.418 3.836 17.652 1.00 86.00 327 LEU A O 1
ATOM 2549 N N . ALA A 1 328 ? -9.277 5.450 16.112 1.00 87.62 328 ALA A N 1
ATOM 2550 C CA . ALA A 1 328 ? -9.872 6.461 16.967 1.00 87.62 328 ALA A CA 1
ATOM 2551 C C . ALA A 1 328 ? -11.362 6.214 17.247 1.00 87.62 328 ALA A C 1
ATOM 2553 O O . ALA A 1 328 ? -11.828 6.495 18.350 1.00 87.62 328 ALA A O 1
ATOM 2554 N N . ALA A 1 329 ? -12.107 5.677 16.279 1.00 86.38 329 ALA A N 1
ATOM 2555 C CA . ALA A 1 329 ? -13.482 5.242 16.492 1.00 86.38 329 ALA A CA 1
ATOM 2556 C C . ALA A 1 329 ? -13.555 4.066 17.473 1.00 86.38 329 ALA A C 1
ATOM 2558 O O . ALA A 1 329 ? -14.389 4.078 18.372 1.00 86.38 329 ALA A O 1
ATOM 2559 N N . LEU A 1 330 ? -12.650 3.092 17.344 1.00 84.06 330 LEU A N 1
ATOM 2560 C CA . LEU A 1 330 ? -12.536 1.979 18.283 1.00 84.06 330 LEU A CA 1
ATOM 2561 C C . LEU A 1 330 ? -12.230 2.469 19.704 1.00 84.06 330 LEU A C 1
ATOM 2563 O O . LEU A 1 330 ? -12.823 1.978 20.658 1.00 84.06 330 LEU A O 1
ATOM 2567 N N . LEU A 1 331 ? -11.318 3.431 19.852 1.00 83.81 331 LEU A N 1
ATOM 2568 C CA . LEU A 1 331 ? -10.993 4.016 21.153 1.00 83.81 331 LEU A CA 1
ATOM 2569 C C . LEU A 1 331 ? -12.191 4.749 21.762 1.00 83.81 331 LEU A C 1
ATOM 2571 O O . LEU A 1 331 ? -12.493 4.530 22.930 1.00 83.81 331 LEU A O 1
ATOM 2575 N N . ALA A 1 332 ? -12.896 5.570 20.976 1.00 84.31 332 ALA A N 1
ATOM 2576 C CA . ALA A 1 332 ? -14.112 6.249 21.425 1.00 84.31 332 ALA A CA 1
ATOM 2577 C C . ALA A 1 332 ? -15.197 5.243 21.850 1.00 84.31 332 ALA A C 1
ATOM 2579 O O . ALA A 1 332 ? -15.813 5.400 22.900 1.00 84.31 332 ALA A O 1
ATOM 2580 N N . TRP A 1 333 ? -15.373 4.168 21.080 1.00 81.62 333 TRP A N 1
ATOM 2581 C CA . TRP A 1 333 ? -16.287 3.076 21.411 1.00 81.62 333 TRP A CA 1
ATOM 2582 C C . TRP A 1 333 ? -15.900 2.378 22.721 1.00 81.62 333 TRP A C 1
ATOM 2584 O O . TRP A 1 333 ? -16.741 2.175 23.590 1.00 81.62 333 TRP A O 1
ATOM 2594 N N . ALA A 1 334 ? -14.614 2.064 22.900 1.00 77.38 334 ALA A N 1
ATOM 2595 C CA . ALA A 1 334 ? -14.109 1.373 24.085 1.00 77.38 334 ALA A CA 1
ATOM 2596 C C . ALA A 1 334 ? -14.297 2.167 25.391 1.00 77.38 334 ALA A C 1
ATOM 2598 O O . ALA A 1 334 ? -14.347 1.562 26.460 1.00 77.38 334 ALA A O 1
ATOM 2599 N N . VAL A 1 335 ? -14.420 3.497 25.318 1.00 79.88 335 VAL A N 1
ATOM 2600 C CA . VAL A 1 335 ? -14.699 4.364 26.477 1.00 79.88 335 VAL A CA 1
ATOM 2601 C C . VAL A 1 335 ? -16.180 4.748 26.612 1.00 79.88 335 VAL A C 1
ATOM 2603 O O . VAL A 1 335 ? -16.506 5.611 27.419 1.00 79.88 335 VAL A O 1
ATOM 2606 N N . GLY A 1 336 ? -17.079 4.137 25.830 1.00 79.50 336 GLY A N 1
ATOM 2607 C CA . GLY A 1 336 ? -18.521 4.411 25.876 1.00 79.50 336 GLY A CA 1
ATOM 2608 C C . GLY A 1 336 ? -18.962 5.695 25.160 1.00 79.50 336 GLY A C 1
ATOM 2609 O O . GLY A 1 336 ? -20.111 6.106 25.283 1.00 79.50 336 GLY A O 1
ATOM 2610 N N . ALA A 1 337 ? -18.084 6.342 24.388 1.00 85.25 337 ALA A N 1
ATOM 2611 C CA . ALA A 1 337 ? -18.395 7.553 23.627 1.00 85.25 337 ALA A CA 1
ATOM 2612 C C . ALA A 1 337 ? -18.963 7.214 22.232 1.00 85.25 337 ALA A C 1
ATOM 2614 O O . ALA A 1 337 ? -18.378 7.556 21.199 1.00 85.25 337 ALA A O 1
ATOM 2615 N N . GLU A 1 338 ? -20.109 6.528 22.186 1.00 85.19 338 GLU A N 1
ATOM 2616 C CA . GLU A 1 338 ? -20.682 5.975 20.946 1.00 85.19 338 GLU A CA 1
ATOM 2617 C C . GLU A 1 338 ? -20.933 7.028 19.857 1.00 85.19 338 GLU A C 1
ATOM 2619 O O . GLU A 1 338 ? -20.590 6.815 18.691 1.00 85.19 338 GLU A O 1
ATOM 2624 N N . ALA A 1 339 ? -21.467 8.198 20.225 1.00 84.62 339 ALA A N 1
ATOM 2625 C CA . ALA A 1 339 ? -21.712 9.293 19.284 1.00 84.62 339 ALA A CA 1
ATOM 2626 C C . ALA A 1 339 ? -20.414 9.766 18.603 1.00 84.62 339 ALA A C 1
ATOM 2628 O O . ALA A 1 339 ? -20.379 9.990 17.391 1.00 84.62 339 ALA A O 1
ATOM 2629 N N . GLN A 1 340 ? -19.314 9.844 19.361 1.00 87.38 340 GLN A N 1
ATOM 2630 C CA . GLN A 1 340 ? -18.003 10.201 18.822 1.00 87.38 340 GLN A CA 1
ATOM 2631 C C . GLN A 1 340 ? -17.434 9.080 17.942 1.00 87.38 340 GLN A C 1
ATOM 2633 O O . GLN A 1 340 ? -16.841 9.364 16.898 1.00 87.38 340 GLN A O 1
ATOM 2638 N N . ALA A 1 341 ? -17.627 7.815 18.326 1.00 83.69 341 ALA A N 1
ATOM 2639 C CA . ALA A 1 341 ? -17.235 6.670 17.509 1.00 83.69 341 ALA A CA 1
ATOM 2640 C C . ALA A 1 341 ? -17.954 6.687 16.149 1.00 83.69 341 ALA A C 1
ATOM 2642 O O . ALA A 1 341 ? -17.310 6.547 15.106 1.00 83.69 341 ALA A O 1
ATOM 2643 N N . ARG A 1 342 ? -19.267 6.954 16.150 1.00 86.75 342 ARG A N 1
ATOM 2644 C CA . ARG A 1 342 ? -20.090 7.067 14.938 1.00 86.75 342 ARG A CA 1
ATOM 2645 C C . ARG A 1 342 ? -19.618 8.211 14.044 1.00 86.75 342 ARG A C 1
ATOM 2647 O O . ARG A 1 342 ? -19.369 7.984 12.863 1.00 86.75 342 ARG A O 1
ATOM 2654 N N . ALA A 1 343 ? -19.406 9.401 14.608 1.00 87.62 343 ALA A N 1
ATOM 2655 C CA . ALA A 1 343 ? -18.931 10.570 13.865 1.00 87.62 343 ALA A CA 1
ATOM 2656 C C . ALA A 1 343 ? -17.584 10.332 13.155 1.00 87.62 343 ALA A C 1
ATOM 2658 O O . ALA A 1 343 ? -17.342 10.885 12.083 1.00 87.62 343 ALA A O 1
ATOM 2659 N N . ARG A 1 344 ? -16.708 9.486 13.717 1.00 87.25 344 ARG A N 1
ATOM 2660 C CA . ARG A 1 344 ? -15.419 9.125 13.100 1.00 87.25 344 ARG A CA 1
ATOM 2661 C C . ARG A 1 344 ? -15.533 8.036 12.029 1.00 87.25 344 ARG A C 1
ATOM 2663 O O . ARG A 1 344 ? -14.755 8.063 11.075 1.00 87.25 344 ARG A O 1
ATOM 2670 N N . LEU A 1 345 ? -16.469 7.093 12.172 1.00 82.31 345 LEU A N 1
ATOM 2671 C CA . LEU A 1 345 ? -16.708 6.032 11.182 1.00 82.31 345 LEU A CA 1
ATOM 2672 C C . LEU A 1 345 ? -17.476 6.521 9.960 1.00 82.31 345 LEU A C 1
ATOM 2674 O O . LEU A 1 345 ? -17.151 6.122 8.843 1.00 82.31 345 LEU A O 1
ATOM 2678 N N . TRP A 1 346 ? -18.475 7.380 10.164 1.00 82.25 346 TRP A N 1
ATOM 2679 C CA . TRP A 1 346 ? -19.421 7.780 9.122 1.00 82.25 346 TRP A CA 1
ATOM 2680 C C . TRP A 1 346 ? -18.749 8.265 7.824 1.00 82.25 346 TRP A C 1
ATOM 2682 O O . TRP A 1 346 ? -19.112 7.775 6.752 1.00 82.25 346 TRP A O 1
ATOM 2692 N N . PRO A 1 347 ? -17.715 9.133 7.869 1.00 83.62 347 PRO A N 1
ATOM 2693 C CA . PRO A 1 347 ? -17.051 9.592 6.654 1.00 83.62 347 PRO A CA 1
ATOM 2694 C C . PRO A 1 347 ? -16.341 8.474 5.887 1.00 83.62 347 PRO A C 1
ATOM 2696 O O . PRO A 1 347 ? -16.331 8.516 4.666 1.00 83.62 347 PRO A O 1
ATOM 2699 N N . LEU A 1 348 ? -15.767 7.480 6.579 1.00 79.88 348 LEU A N 1
ATOM 2700 C CA . LEU A 1 348 ? -15.064 6.359 5.938 1.00 79.88 348 LEU A CA 1
ATOM 2701 C C . LEU A 1 348 ? -16.021 5.426 5.209 1.00 79.88 348 LEU A C 1
ATOM 2703 O O . LEU A 1 348 ? -15.717 4.916 4.133 1.00 79.88 348 LEU A O 1
ATOM 2707 N N . VAL A 1 349 ? -17.181 5.196 5.819 1.00 78.31 349 VAL A N 1
ATOM 2708 C CA . VAL A 1 349 ? -18.212 4.355 5.229 1.00 78.31 349 VAL A CA 1
ATOM 2709 C C . VAL A 1 349 ? -18.797 5.047 3.996 1.00 78.31 349 VAL A C 1
ATOM 2711 O O . VAL A 1 349 ? -18.891 4.412 2.951 1.00 78.31 349 VAL A O 1
ATOM 2714 N N . ARG A 1 350 ? -19.083 6.358 4.055 1.00 77.00 350 ARG A N 1
ATOM 2715 C CA . ARG A 1 350 ? -19.581 7.110 2.888 1.00 77.00 350 ARG A CA 1
ATOM 2716 C C . ARG A 1 350 ? -18.543 7.292 1.785 1.00 77.00 350 ARG A C 1
ATOM 2718 O O . ARG A 1 350 ? -18.893 7.138 0.624 1.00 77.00 350 ARG A O 1
ATOM 2725 N N . SER A 1 351 ? -17.282 7.587 2.112 1.00 70.19 351 SER A N 1
ATOM 2726 C CA . SER A 1 351 ? -16.237 7.784 1.094 1.00 70.19 351 SER A CA 1
ATOM 2727 C C . SER A 1 351 ? -15.966 6.522 0.283 1.00 70.19 351 SER A C 1
ATOM 2729 O O . SER A 1 351 ? -15.528 6.615 -0.854 1.00 70.19 351 SER A O 1
ATOM 2731 N N . SER A 1 352 ? -16.243 5.344 0.850 1.00 58.84 352 SER A N 1
ATOM 2732 C CA . SER A 1 352 ? -16.149 4.098 0.095 1.00 58.84 352 SER A CA 1
ATOM 2733 C C . SER A 1 352 ? -17.175 4.012 -1.039 1.00 58.84 352 SER A C 1
ATOM 2735 O O . SER A 1 352 ? -16.903 3.304 -1.994 1.00 58.84 352 SER A O 1
ATOM 2737 N N . VAL A 1 353 ? -18.329 4.693 -0.940 1.00 54.97 353 VAL A N 1
ATOM 2738 C CA . VAL A 1 353 ? -19.448 4.637 -1.910 1.00 54.97 353 VAL A CA 1
ATOM 2739 C C . VAL A 1 353 ? -19.110 5.356 -3.212 1.00 54.97 353 VAL A C 1
ATOM 2741 O O . VAL A 1 353 ? -19.436 4.859 -4.278 1.00 54.97 353 VAL A O 1
ATOM 2744 N N . ALA A 1 354 ? -18.408 6.486 -3.129 1.00 52.25 354 ALA A N 1
ATOM 2745 C CA . ALA A 1 354 ? -18.117 7.317 -4.296 1.00 52.25 354 ALA A CA 1
ATOM 2746 C C . ALA A 1 354 ? -17.121 6.682 -5.285 1.00 52.25 354 ALA A C 1
ATOM 2748 O O . ALA A 1 354 ? -17.086 7.086 -6.435 1.00 52.25 354 ALA A O 1
ATOM 2749 N N . GLY A 1 355 ? -16.319 5.701 -4.854 1.00 48.94 355 GLY A N 1
ATOM 2750 C CA . GLY A 1 355 ? -15.303 5.058 -5.698 1.00 48.94 355 GLY A CA 1
ATOM 2751 C C . GLY A 1 355 ? -15.761 3.794 -6.435 1.00 48.94 355 GLY A C 1
ATOM 2752 O O . GLY A 1 355 ? -14.917 3.118 -7.007 1.00 48.94 355 GLY A O 1
ATOM 2753 N N . GLU A 1 356 ? -17.044 3.422 -6.361 1.00 44.25 356 GLU A N 1
ATOM 2754 C CA . GLU A 1 356 ? -17.615 2.301 -7.136 1.00 44.25 356 GLU A CA 1
ATOM 2755 C C . GLU A 1 356 ? -18.528 2.775 -8.286 1.00 44.25 356 GLU A C 1
ATOM 2757 O O . GLU A 1 356 ? -18.998 1.942 -9.057 1.00 44.25 356 GLU A O 1
ATOM 2762 N N . GLU A 1 357 ? -18.778 4.086 -8.408 1.00 38.59 357 GLU A N 1
ATOM 2763 C CA . GLU A 1 357 ? -19.573 4.689 -9.495 1.00 38.59 357 GLU A CA 1
ATOM 2764 C C . GLU A 1 357 ? -18.724 5.425 -10.556 1.00 38.59 357 GLU A C 1
ATOM 2766 O O . GLU A 1 357 ? -19.283 5.910 -11.540 1.00 38.59 357 GLU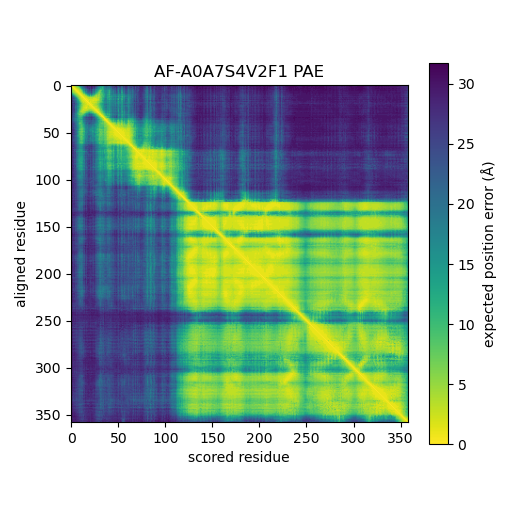 A O 1
ATOM 2771 N N . GLU A 1 358 ? -17.397 5.476 -10.393 1.00 32.47 358 GLU A N 1
ATOM 2772 C CA . GLU A 1 358 ? -16.417 5.912 -11.411 1.00 32.47 358 GLU A CA 1
ATOM 2773 C C . GLU A 1 358 ? -15.642 4.704 -11.946 1.00 32.47 358 GLU A C 1
ATOM 2775 O O . GLU A 1 358 ? -15.394 4.666 -13.174 1.00 32.47 358 GLU A O 1
#

Radius of gyration: 29.39 Å; Cα contacts (8 Å, |Δi|>4): 519; chains: 1; bounding box: 51×38×109 Å

Solvent-accessible surface area (backbone atoms only — not comparable to full-atom values): 20778 Å² total; per-residue (Å²): 130,84,77,83,85,84,80,86,78,82,73,54,56,58,76,42,59,38,96,85,66,81,49,75,73,46,82,50,82,77,52,83,80,76,78,51,102,70,61,46,78,78,59,92,84,52,55,68,71,53,53,51,34,44,76,67,67,40,90,74,51,50,77,55,79,46,65,73,33,68,37,94,74,75,68,49,78,22,73,26,64,68,55,43,53,52,37,28,71,62,12,42,97,81,55,60,48,21,42,35,92,80,78,69,43,60,65,64,66,72,82,83,66,57,49,70,71,61,71,57,50,52,47,73,43,32,30,39,33,34,30,27,38,47,86,33,70,45,60,47,55,55,54,48,50,53,51,7,44,42,68,58,44,72,61,98,54,94,68,79,63,61,68,31,43,35,60,60,54,63,46,44,52,55,36,88,68,40,39,32,22,38,54,37,37,54,86,58,64,88,58,53,48,67,57,51,29,52,44,26,42,79,50,35,57,97,42,45,43,58,79,42,46,41,83,44,61,88,84,62,41,25,37,83,70,38,77,65,44,76,46,76,44,84,37,58,37,72,57,48,56,43,66,90,76,78,67,67,82,86,60,91,66,53,74,65,57,54,50,51,51,47,41,52,42,36,46,49,45,49,51,52,45,52,53,52,43,35,50,57,14,44,78,72,76,33,96,61,38,83,50,85,45,72,50,67,46,69,45,75,56,90,96,47,80,50,29,24,41,37,37,40,30,29,50,58,89,54,62,63,58,44,66,60,35,52,52,50,16,49,44,29,42,30,60,69,37,51,72,61,14,47,66,44,44,51,60,60,56,54,60,60,58,67,72,77,81,115